Protein AF-A0A2P5FDN6-F1 (afdb_monomer)

Radius of gyration: 20.82 Å; Cα contacts (8 Å, |Δi|>4): 480; chains: 1; bounding box: 48×38×65 Å

Organism: Trema orientale (NCBI:txid63057)

Foldseek 3Di:
DDPPDPPDPPAQWQQDPVQFDDCVLQVVCQVVCCQPPNDPDVVGDSSRVVLRRCCRTHVNVCVVPADSNRVVVVVSVVLVVLLVVLVVPPQPAFWKKWKWWQVQQVPQAPDHWEWAPVDHAPRFTATQAIAGHHLVGDGAWQQDPPQFDDCVRAVVCLVVCCHRVTGGDPPHYSCSVSLRRRCRTGVNSLCSQANSNRRSVLSSSVSVLDRLQVLCVVLVRHQAFDKDFPVSSQVSRCVRNVEGWAWAWDAGHVGFTATTMIIWIGGSNSRDTDYDSDHDPRPGDRIHTRHTD

Secondary structure (DSSP, 8-state):
-----S--TTS--S--SSS---GGGGGGGHHHHHHHS----SS---SHHHHHHHHHHTGGGGTTT--HHHHHHHHHHHHHHHHHHHHHS--S-SEEEEEEE-HHHHHSSSS-----TT-SPPSSPEEEEEEEE-TTS----S--TTS---GGGGTTTHHHHHHHS---PSSP--SHHHHHHHHHHTGGGGTTT--HHHHHHHHHHHHHH--HHHHHHHTT--SSSEEEEHHHHHHHHHHHHSSPPEEEEEE-TTS-EEEEEEEEEE-TTSSSEE--SS-------SEEEE---

Structure (mmCIF, N/CA/C/O backbone):
data_AF-A0A2P5FDN6-F1
#
_entry.id   AF-A0A2P5FDN6-F1
#
loop_
_atom_site.group_PDB
_atom_site.id
_atom_site.type_symbol
_atom_site.label_atom_id
_atom_site.label_alt_id
_atom_site.label_comp_id
_atom_site.label_asym_id
_atom_site.label_entity_id
_atom_site.label_seq_id
_atom_site.pdbx_PDB_ins_code
_atom_site.Cartn_x
_atom_site.Cartn_y
_atom_site.Cartn_z
_atom_site.occupancy
_atom_site.B_iso_or_equiv
_atom_site.auth_seq_id
_atom_site.auth_comp_id
_atom_site.auth_asym_id
_atom_site.auth_atom_id
_atom_site.pdbx_PDB_model_num
ATOM 1 N N . MET A 1 1 ? 17.149 -8.168 -14.345 1.00 31.14 1 MET A N 1
ATOM 2 C CA . MET A 1 1 ? 17.878 -7.125 -15.094 1.00 31.14 1 MET A CA 1
ATOM 3 C C . MET A 1 1 ? 16.909 -5.967 -15.160 1.00 31.14 1 MET A C 1
ATOM 5 O O . MET A 1 1 ? 15.944 -6.081 -15.901 1.00 31.14 1 MET A O 1
ATOM 9 N N . GLY A 1 2 ? 17.064 -4.977 -14.280 1.00 29.64 2 GLY A N 1
ATOM 10 C CA . GLY A 1 2 ? 16.183 -3.811 -14.266 1.00 29.64 2 GLY A CA 1
ATOM 11 C C . GLY A 1 2 ? 16.345 -3.032 -15.567 1.00 29.64 2 GLY A C 1
ATOM 12 O O . GLY A 1 2 ? 17.469 -2.876 -16.056 1.00 29.64 2 GLY A O 1
ATOM 13 N N . PHE A 1 3 ? 15.239 -2.570 -16.143 1.00 35.84 3 PHE A N 1
ATOM 14 C CA . PHE A 1 3 ? 15.266 -1.585 -17.221 1.00 35.84 3 PHE A CA 1
ATOM 15 C C . PHE A 1 3 ? 15.578 -0.217 -16.603 1.00 35.84 3 PHE A C 1
ATOM 17 O O . PHE A 1 3 ? 14.722 0.649 -16.459 1.00 35.84 3 PHE A O 1
ATOM 24 N N . GLY A 1 4 ? 16.826 -0.061 -16.164 1.00 31.98 4 GLY A N 1
ATOM 25 C CA . GLY A 1 4 ? 17.344 1.187 -15.635 1.00 31.98 4 GLY A CA 1
ATOM 26 C C . GLY A 1 4 ? 17.507 2.222 -16.745 1.00 31.98 4 GLY A C 1
ATOM 27 O O . GLY A 1 4 ? 18.106 1.945 -17.780 1.00 31.98 4 GLY A O 1
ATOM 28 N N . ASN A 1 5 ? 16.998 3.426 -16.484 1.00 35.78 5 ASN A N 1
ATOM 29 C CA . ASN A 1 5 ? 17.493 4.712 -16.980 1.00 35.78 5 ASN A CA 1
ATOM 30 C C . ASN A 1 5 ? 18.106 4.704 -18.402 1.00 35.78 5 ASN A C 1
ATOM 32 O O . ASN A 1 5 ? 19.326 4.726 -18.590 1.00 35.78 5 ASN A O 1
ATOM 36 N N . PHE A 1 6 ? 17.257 4.761 -19.432 1.00 40.47 6 PHE A N 1
ATOM 37 C CA . PHE A 1 6 ? 17.689 4.980 -20.818 1.00 40.47 6 PHE A CA 1
ATOM 38 C C . PHE A 1 6 ? 18.068 6.447 -21.080 1.00 40.47 6 PHE A C 1
ATOM 40 O O . PHE A 1 6 ? 17.403 7.142 -21.846 1.00 40.47 6 PHE A O 1
ATOM 47 N N . ASN A 1 7 ? 19.163 6.891 -20.462 1.00 37.66 7 ASN A N 1
ATOM 48 C CA . ASN A 1 7 ? 19.979 8.026 -20.912 1.00 37.66 7 ASN A CA 1
ATOM 49 C C . ASN A 1 7 ? 21.429 7.590 -21.208 1.00 37.66 7 ASN A C 1
ATOM 51 O O . ASN A 1 7 ? 22.351 8.402 -21.189 1.00 37.66 7 ASN A O 1
ATOM 55 N N . ASN A 1 8 ? 21.644 6.301 -21.497 1.00 39.97 8 ASN A N 1
ATOM 56 C CA . ASN A 1 8 ? 22.934 5.786 -21.947 1.00 39.97 8 ASN A CA 1
ATOM 57 C C . ASN A 1 8 ? 22.967 5.752 -23.485 1.00 39.97 8 ASN A C 1
ATOM 59 O O . ASN A 1 8 ? 22.155 5.072 -24.110 1.00 39.97 8 ASN A O 1
ATOM 63 N N . ALA A 1 9 ? 23.889 6.496 -24.096 1.00 42.12 9 ALA A N 1
ATOM 64 C CA . ALA A 1 9 ? 23.967 6.767 -25.538 1.00 42.12 9 ALA A CA 1
ATOM 65 C C . ALA A 1 9 ? 24.422 5.570 -26.413 1.00 42.12 9 ALA A C 1
ATOM 67 O O . ALA A 1 9 ? 25.011 5.764 -27.473 1.00 42.12 9 ALA A O 1
ATOM 68 N N . SER A 1 10 ? 24.200 4.333 -25.968 1.00 58.47 10 SER A N 1
ATOM 69 C CA . SER A 1 10 ? 24.790 3.117 -26.548 1.00 58.47 10 SER A CA 1
ATOM 70 C C . SER A 1 10 ? 23.779 2.061 -27.010 1.00 58.47 10 SER A C 1
ATOM 72 O O . SER A 1 10 ? 24.198 1.047 -27.566 1.00 58.47 10 SER A O 1
ATOM 74 N N . TYR A 1 11 ? 22.472 2.298 -26.863 1.00 63.19 11 TYR A N 1
ATOM 75 C CA . TYR A 1 11 ? 21.429 1.415 -27.400 1.00 63.19 11 TYR A CA 1
ATOM 76 C C . TYR A 1 11 ? 20.722 2.044 -28.610 1.00 63.19 11 TYR A C 1
ATOM 78 O O . TYR A 1 11 ? 20.425 3.242 -28.569 1.00 63.19 11 TYR A O 1
ATOM 86 N N . PRO A 1 12 ? 20.430 1.264 -29.674 1.00 73.19 12 PRO A N 1
ATOM 87 C CA . PRO A 1 12 ? 19.596 1.728 -30.778 1.00 73.19 12 PRO A CA 1
ATOM 88 C C . PRO A 1 12 ? 18.261 2.253 -30.244 1.00 73.19 12 PRO A C 1
ATOM 90 O O . PRO A 1 12 ? 17.636 1.615 -29.394 1.00 73.19 12 PRO A O 1
ATOM 93 N N . SER A 1 13 ? 17.849 3.429 -30.714 1.00 82.50 13 SER A N 1
ATOM 94 C CA . SER A 1 13 ? 16.551 4.009 -30.375 1.00 82.50 13 SER A CA 1
ATOM 95 C C . SER A 1 13 ? 15.968 4.780 -31.555 1.00 82.50 13 SER A C 1
ATOM 97 O O . SER A 1 13 ? 16.732 5.320 -32.354 1.00 82.50 13 SER A O 1
ATOM 99 N N . ASN A 1 14 ? 14.635 4.835 -31.637 1.00 85.25 14 ASN A N 1
ATOM 100 C CA . ASN A 1 14 ? 13.867 5.488 -32.705 1.00 85.25 14 ASN A CA 1
ATOM 101 C C . ASN A 1 14 ? 14.325 5.029 -34.105 1.00 85.25 14 ASN A C 1
ATOM 103 O O . ASN A 1 14 ? 14.757 5.834 -34.927 1.00 85.25 14 ASN A O 1
ATOM 107 N N . CYS A 1 15 ? 14.337 3.713 -34.339 1.00 86.62 15 CYS A N 1
ATOM 108 C CA . CYS A 1 15 ? 14.955 3.136 -35.536 1.00 86.62 15 CYS A CA 1
ATOM 109 C C . CYS A 1 15 ? 14.059 3.165 -36.783 1.00 86.62 15 CYS A C 1
ATOM 111 O O . CYS A 1 15 ? 14.595 3.153 -37.890 1.00 86.62 15 CYS A O 1
ATOM 113 N N . ASP A 1 16 ? 12.735 3.231 -36.613 1.00 85.50 16 ASP A N 1
ATOM 114 C CA . ASP A 1 16 ? 11.778 3.482 -37.695 1.00 85.50 16 ASP A CA 1
ATOM 115 C C . ASP A 1 16 ? 10.583 4.305 -37.196 1.00 85.50 16 ASP A C 1
ATOM 117 O O . ASP A 1 16 ? 9.823 3.871 -36.334 1.00 85.50 16 ASP A O 1
ATOM 121 N N . ASP A 1 17 ? 10.397 5.492 -37.770 1.00 83.06 17 ASP A N 1
ATOM 122 C CA . ASP A 1 17 ? 9.265 6.372 -37.467 1.00 83.06 17 ASP A CA 1
ATOM 123 C C . ASP A 1 17 ? 8.012 6.039 -38.309 1.00 83.06 17 ASP A C 1
ATOM 125 O O . ASP A 1 17 ? 6.940 6.602 -38.073 1.00 83.06 17 ASP A O 1
ATOM 129 N N . ASN A 1 18 ? 8.114 5.138 -39.297 1.00 88.50 18 ASN A N 1
ATOM 130 C CA . ASN A 1 18 ? 7.001 4.773 -40.185 1.00 88.50 18 ASN A CA 1
ATOM 131 C C . ASN A 1 18 ? 6.143 3.617 -39.658 1.00 88.50 18 ASN A C 1
ATOM 133 O O . ASN A 1 18 ? 5.096 3.321 -40.238 1.00 88.50 18 ASN A O 1
ATOM 137 N N . ASN A 1 19 ? 6.550 2.996 -38.553 1.00 86.69 19 ASN A N 1
ATOM 138 C CA . ASN A 1 19 ? 5.869 1.872 -37.926 1.00 86.69 19 ASN A CA 1
ATOM 139 C C . ASN A 1 19 ? 5.454 2.216 -36.483 1.00 86.69 19 ASN A C 1
ATOM 141 O O . ASN A 1 19 ? 5.993 1.656 -35.525 1.00 86.69 19 ASN A O 1
ATOM 145 N N . PRO A 1 20 ? 4.530 3.176 -36.288 1.00 90.12 20 PRO A N 1
ATOM 146 C CA . PRO A 1 20 ? 4.114 3.584 -34.956 1.00 90.12 20 PRO A CA 1
ATOM 147 C C . PRO A 1 20 ? 3.337 2.475 -34.243 1.00 90.12 20 PRO A C 1
ATOM 149 O O . PRO A 1 20 ? 2.726 1.603 -34.864 1.00 90.12 20 PRO A O 1
ATOM 152 N N . TYR A 1 21 ? 3.312 2.552 -32.915 1.00 90.38 21 TYR A N 1
ATOM 153 C CA . TYR A 1 21 ? 2.538 1.629 -32.091 1.00 90.38 21 TYR A CA 1
ATOM 154 C C . TYR A 1 21 ? 1.063 1.565 -32.505 1.00 90.38 21 TYR A C 1
ATOM 156 O O . TYR A 1 21 ? 0.390 2.590 -32.635 1.00 90.38 21 TYR A O 1
ATOM 164 N N . ASP A 1 22 ? 0.558 0.343 -32.640 1.00 90.81 22 ASP A N 1
ATOM 165 C CA . ASP A 1 22 ? -0.815 0.023 -32.995 1.00 90.81 22 ASP A CA 1
ATOM 166 C C . ASP A 1 22 ? -1.371 -0.992 -31.992 1.00 90.81 22 ASP A C 1
ATOM 168 O O . ASP A 1 22 ? -1.052 -2.184 -32.014 1.00 90.81 22 ASP A O 1
ATOM 172 N N . GLN A 1 23 ? -2.252 -0.513 -31.111 1.00 87.38 23 GLN A N 1
ATOM 173 C CA . GLN A 1 23 ? -2.864 -1.330 -30.065 1.00 87.38 23 GLN A CA 1
ATOM 174 C C . GLN A 1 23 ? -3.601 -2.557 -30.621 1.00 87.38 23 GLN A C 1
ATOM 176 O O . GLN A 1 23 ? -3.687 -3.579 -29.936 1.00 87.38 23 GLN A O 1
ATOM 181 N N . SER A 1 24 ? -4.115 -2.491 -31.853 1.00 90.69 24 SER A N 1
ATOM 182 C CA . SER A 1 24 ? -4.816 -3.623 -32.462 1.00 90.69 24 SER A CA 1
ATOM 183 C C . SER A 1 24 ? -3.895 -4.825 -32.696 1.00 90.69 24 SER A C 1
ATOM 185 O O . SER A 1 24 ? -4.347 -5.963 -32.596 1.00 90.69 24 SER A O 1
ATOM 187 N N . GLN A 1 25 ? -2.594 -4.597 -32.899 1.00 91.88 25 GLN A N 1
ATOM 188 C CA . GLN A 1 25 ? -1.608 -5.663 -33.093 1.00 91.88 25 GLN A CA 1
ATOM 189 C C . GLN A 1 25 ? -1.248 -6.384 -31.790 1.00 91.88 25 GLN A C 1
ATOM 191 O O . GLN A 1 25 ? -0.739 -7.501 -31.819 1.00 91.88 25 GLN A O 1
ATOM 196 N N . VAL A 1 26 ? -1.547 -5.783 -30.636 1.00 89.81 26 VAL A N 1
ATOM 197 C CA . VAL A 1 26 ? -1.275 -6.362 -29.313 1.00 89.81 26 VAL A CA 1
ATOM 198 C C . VAL A 1 26 ? -2.547 -6.634 -28.517 1.00 89.81 26 VAL A C 1
ATOM 200 O O . VAL A 1 26 ? -2.474 -6.863 -27.313 1.00 89.81 26 VAL A O 1
ATOM 203 N N . SER A 1 27 ? -3.719 -6.650 -29.164 1.00 90.06 27 SER A N 1
ATOM 204 C CA . SER A 1 27 ? -5.024 -6.777 -28.496 1.00 90.06 27 SER A CA 1
ATOM 205 C C . SER A 1 27 ? -5.106 -7.983 -27.555 1.00 90.06 27 SER A C 1
ATOM 207 O O . SER A 1 27 ? -5.666 -7.887 -26.467 1.00 90.06 27 SER A O 1
ATOM 209 N N . ASN A 1 28 ? -4.496 -9.104 -27.947 1.00 91.06 28 ASN A N 1
ATOM 210 C CA . ASN A 1 28 ? -4.487 -10.352 -27.176 1.00 91.06 28 ASN A CA 1
ATOM 211 C C . ASN A 1 28 ? -3.541 -10.313 -25.968 1.00 91.06 28 ASN A C 1
ATOM 213 O O . ASN A 1 28 ? -3.630 -11.164 -25.087 1.00 91.06 28 ASN A O 1
ATOM 217 N N . LEU A 1 29 ? -2.637 -9.335 -25.935 1.00 88.81 29 LEU A N 1
ATOM 218 C CA . LEU A 1 29 ? -1.676 -9.129 -24.862 1.00 88.81 29 LEU A CA 1
ATOM 219 C C . LEU A 1 29 ? -2.083 -7.988 -23.934 1.00 88.81 29 LEU A C 1
ATOM 221 O O . LEU A 1 29 ? -1.469 -7.867 -22.885 1.00 88.81 29 LEU A O 1
ATOM 225 N N . VAL A 1 30 ? -3.103 -7.182 -24.263 1.00 85.69 30 VAL A N 1
ATOM 226 C CA . VAL A 1 30 ? -3.479 -5.984 -23.486 1.00 85.69 30 VAL A CA 1
ATOM 227 C C . VAL A 1 30 ? -3.642 -6.305 -22.006 1.00 85.69 30 VAL A C 1
ATOM 229 O O . VAL A 1 30 ? -2.959 -5.697 -21.197 1.00 85.69 30 VAL A O 1
ATOM 232 N N . SER A 1 31 ? -4.430 -7.314 -21.631 1.00 81.31 31 SER A N 1
ATOM 233 C CA . SER A 1 31 ? -4.608 -7.653 -20.211 1.00 81.31 31 SER A CA 1
ATOM 234 C C . SER A 1 31 ? -3.316 -8.123 -19.534 1.00 81.31 31 SER A C 1
ATOM 236 O O . SER A 1 31 ? -3.125 -7.897 -18.344 1.00 81.31 31 SER A O 1
ATOM 238 N N . LEU A 1 32 ? -2.406 -8.776 -20.264 1.00 81.12 32 LEU A N 1
ATOM 239 C CA . LEU A 1 32 ? -1.093 -9.143 -19.725 1.00 81.12 32 LEU A CA 1
ATOM 240 C C . LEU A 1 32 ? -0.197 -7.910 -19.590 1.00 81.12 32 LEU A C 1
ATOM 242 O O . LEU A 1 32 ? 0.471 -7.761 -18.578 1.00 81.12 32 LEU A O 1
ATOM 246 N N . LEU A 1 33 ? -0.215 -7.006 -20.566 1.00 80.25 33 LEU A N 1
ATOM 247 C CA . LEU A 1 33 ? 0.548 -5.763 -20.549 1.00 80.25 33 LEU A CA 1
ATOM 248 C C . LEU A 1 33 ? 0.034 -4.786 -19.491 1.00 80.25 33 LEU A C 1
ATOM 250 O O . LEU A 1 33 ? 0.841 -4.129 -18.854 1.00 80.25 33 LEU A O 1
ATOM 254 N N . GLU A 1 34 ? -1.269 -4.719 -19.230 1.00 76.81 34 GLU A N 1
ATOM 255 C CA . GLU A 1 34 ? -1.829 -3.932 -18.123 1.00 76.81 34 GLU A CA 1
ATOM 256 C C . GLU A 1 34 ? -1.363 -4.475 -16.774 1.00 76.81 34 GLU A C 1
ATOM 258 O O . GLU A 1 34 ? -1.006 -3.706 -15.889 1.00 76.81 34 GLU A O 1
ATOM 263 N N . ASN A 1 35 ? -1.304 -5.799 -16.625 1.00 70.69 35 ASN A N 1
ATOM 264 C CA . ASN A 1 35 ? -0.850 -6.425 -15.386 1.00 70.69 35 ASN A CA 1
ATOM 265 C C . ASN A 1 35 ? 0.667 -6.328 -15.188 1.00 70.69 35 ASN A C 1
ATOM 267 O O . ASN A 1 35 ? 1.140 -6.145 -14.065 1.00 70.69 35 ASN A O 1
ATOM 271 N N . GLU A 1 36 ? 1.435 -6.489 -16.264 1.00 72.88 36 GLU A N 1
ATOM 272 C CA . GLU A 1 36 ? 2.890 -6.616 -16.205 1.00 72.88 36 GLU A CA 1
ATOM 273 C C . GLU A 1 36 ? 3.620 -5.292 -16.442 1.00 72.88 36 GLU A C 1
ATOM 275 O O . GLU A 1 36 ? 4.734 -5.117 -15.946 1.00 72.88 36 GLU A O 1
ATOM 280 N N . TRP A 1 37 ? 3.026 -4.390 -17.220 1.00 69.12 37 TRP A N 1
ATOM 281 C CA . TRP A 1 37 ? 3.539 -3.076 -17.618 1.00 69.12 37 TRP A CA 1
ATOM 282 C C . TRP A 1 37 ? 2.459 -1.982 -17.427 1.00 69.12 37 TRP A C 1
ATOM 284 O O . TRP A 1 37 ? 2.140 -1.255 -18.380 1.00 69.12 37 TRP A O 1
ATOM 294 N N . PRO A 1 38 ? 1.867 -1.846 -16.222 1.00 65.00 38 PRO A N 1
ATOM 295 C CA . PRO A 1 38 ? 0.894 -0.792 -15.958 1.00 65.00 38 PRO A CA 1
ATOM 296 C C . PRO A 1 38 ? 1.548 0.589 -16.084 1.00 65.00 38 PRO A C 1
ATOM 298 O O . PRO A 1 38 ? 2.660 0.824 -15.608 1.00 65.00 38 PRO A O 1
ATOM 301 N N . THR A 1 39 ? 0.845 1.546 -16.691 1.00 59.69 39 THR A N 1
ATOM 302 C CA . THR A 1 39 ? 1.244 2.958 -16.620 1.00 59.69 39 THR A CA 1
ATOM 303 C C . THR A 1 39 ? 0.958 3.526 -15.241 1.00 59.69 39 THR A C 1
ATOM 305 O O . THR A 1 39 ? -0.208 3.725 -14.903 1.00 59.69 39 THR A O 1
ATOM 308 N N . LEU A 1 40 ? 1.996 3.943 -14.515 1.00 55.38 40 LEU A N 1
ATOM 309 C CA . LEU A 1 40 ? 1.850 4.795 -13.325 1.00 55.38 40 LEU A CA 1
ATOM 310 C C . LEU A 1 40 ? 1.690 6.286 -13.645 1.00 55.38 40 LEU A C 1
ATOM 312 O O . LEU A 1 40 ? 2.198 7.152 -12.938 1.00 55.38 40 LEU A O 1
ATOM 316 N N . ALA A 1 41 ? 0.971 6.620 -14.714 1.00 54.81 41 ALA A N 1
ATOM 317 C CA . ALA A 1 41 ? 0.576 8.008 -14.912 1.00 54.81 41 ALA A CA 1
ATOM 318 C C . ALA A 1 41 ? -0.438 8.411 -13.828 1.00 54.81 41 ALA A C 1
ATOM 320 O O . ALA A 1 41 ? -1.365 7.655 -13.553 1.00 54.81 41 ALA A O 1
ATOM 321 N N . CYS A 1 42 ? -0.291 9.605 -13.248 1.00 50.06 42 CYS A N 1
ATOM 322 C CA . CYS A 1 42 ? -1.260 10.170 -12.308 1.00 50.06 42 CYS A CA 1
ATOM 323 C C . CYS A 1 42 ? -1.898 11.449 -12.895 1.00 50.06 42 CYS A C 1
ATOM 325 O O . CYS A 1 42 ? -1.162 12.407 -13.154 1.00 50.06 42 CYS A O 1
ATOM 327 N N . PRO A 1 43 ? -3.231 11.499 -13.128 1.00 49.72 43 PRO A N 1
ATOM 328 C CA . PRO A 1 43 ? -4.189 10.393 -13.015 1.00 49.72 43 PRO A CA 1
ATOM 329 C C . PRO A 1 43 ? -3.980 9.327 -14.105 1.00 49.72 43 PRO A C 1
ATOM 331 O O . PRO A 1 43 ? -3.404 9.600 -15.165 1.00 49.72 43 PRO A O 1
ATOM 334 N N . ARG A 1 44 ? -4.465 8.109 -13.825 1.00 55.34 44 ARG A N 1
ATOM 335 C CA . ARG A 1 44 ? -4.243 6.909 -14.644 1.00 55.34 44 ARG A CA 1
ATOM 336 C C . ARG A 1 44 ? -4.638 7.122 -16.107 1.00 55.34 44 ARG A C 1
ATOM 338 O O . ARG A 1 44 ? -5.662 7.728 -16.420 1.00 55.34 44 ARG A O 1
ATOM 345 N N . ASN A 1 45 ? -3.833 6.559 -17.005 1.00 60.28 45 ASN A N 1
ATOM 346 C CA . ASN A 1 45 ? -4.224 6.293 -18.386 1.00 60.28 45 ASN A CA 1
ATOM 347 C C . ASN A 1 45 ? -4.124 4.784 -18.672 1.00 60.28 45 ASN A C 1
ATOM 349 O O . ASN A 1 45 ? -3.646 4.017 -17.846 1.00 60.28 45 ASN A O 1
ATOM 353 N N . ASN A 1 46 ? -4.647 4.347 -19.808 1.00 63.31 46 ASN A N 1
ATOM 354 C CA . ASN A 1 46 ? -4.828 2.938 -20.168 1.00 63.31 46 ASN A CA 1
ATOM 355 C C . ASN A 1 46 ? -3.546 2.241 -20.676 1.00 63.31 46 ASN A C 1
ATOM 357 O O . ASN A 1 46 ? -3.630 1.453 -21.614 1.00 63.31 46 ASN A O 1
ATOM 361 N N . GLY A 1 47 ? -2.351 2.565 -20.169 1.00 63.12 47 GLY A N 1
ATOM 362 C CA . GLY A 1 47 ? -1.110 1.891 -20.586 1.00 63.12 47 GLY A CA 1
ATOM 363 C C . GLY A 1 47 ? -0.548 2.352 -21.936 1.00 63.12 47 GLY A C 1
ATOM 364 O O . GLY A 1 47 ? 0.666 2.429 -22.129 1.00 63.12 47 GLY A O 1
ATOM 365 N N . THR A 1 48 ? -1.433 2.726 -22.863 1.00 73.56 48 THR A N 1
ATOM 366 C CA . THR A 1 48 ? -1.127 2.938 -24.286 1.00 73.56 48 THR A CA 1
ATOM 367 C C . THR A 1 48 ? -0.016 3.940 -24.539 1.00 73.56 48 THR A C 1
ATOM 369 O O . THR A 1 48 ? 0.773 3.737 -25.452 1.00 73.56 48 THR A O 1
ATOM 372 N N . LYS A 1 49 ? 0.103 5.001 -23.734 1.00 74.31 49 LYS A N 1
ATOM 373 C CA . LYS A 1 49 ? 1.185 5.982 -23.903 1.00 74.31 49 LYS A CA 1
ATOM 374 C C . LYS A 1 49 ? 2.560 5.400 -23.585 1.00 74.31 49 LYS A C 1
ATOM 376 O O . LYS A 1 49 ? 3.513 5.732 -24.281 1.00 74.31 49 LYS A O 1
ATOM 381 N N . LEU A 1 50 ? 2.664 4.554 -22.560 1.00 80.19 50 LEU A N 1
ATOM 382 C CA . LEU A 1 50 ? 3.920 3.891 -22.210 1.00 80.19 50 LEU A CA 1
ATOM 383 C C . LEU A 1 50 ? 4.273 2.843 -23.252 1.00 80.19 50 LEU A C 1
ATOM 385 O O . LEU A 1 50 ? 5.398 2.839 -23.729 1.00 80.19 50 LEU A O 1
ATOM 389 N N . TRP A 1 51 ? 3.319 1.998 -23.644 1.00 87.06 51 TRP A N 1
ATOM 390 C CA . TRP A 1 51 ? 3.581 0.973 -24.654 1.00 87.06 51 TRP A CA 1
ATOM 391 C C . TRP A 1 51 ? 3.908 1.602 -26.008 1.00 87.06 51 TRP A C 1
ATOM 393 O O . TRP A 1 51 ? 4.834 1.156 -26.676 1.00 87.06 51 TRP A O 1
ATOM 403 N N . ALA A 1 52 ? 3.231 2.695 -26.375 1.00 85.50 52 ALA A N 1
ATOM 404 C CA . ALA A 1 52 ? 3.563 3.452 -27.572 1.00 85.50 52 ALA A CA 1
ATOM 405 C C . ALA A 1 52 ? 4.952 4.082 -27.492 1.00 85.50 52 ALA A C 1
ATOM 407 O O . ALA A 1 52 ? 5.704 4.019 -28.459 1.00 85.50 52 ALA A O 1
ATOM 408 N N . HIS A 1 53 ? 5.310 4.668 -26.346 1.00 82.56 53 HIS A N 1
ATOM 409 C CA . HIS A 1 53 ? 6.652 5.198 -26.132 1.00 82.56 53 HIS A CA 1
ATOM 410 C C . HIS A 1 53 ? 7.710 4.099 -26.246 1.00 82.56 53 HIS A C 1
ATOM 412 O O . HIS A 1 53 ? 8.684 4.282 -26.970 1.00 82.56 53 HIS A O 1
ATOM 418 N N . GLU A 1 54 ? 7.501 2.964 -25.580 1.00 85.94 54 GLU A N 1
ATOM 419 C CA . GLU A 1 54 ? 8.433 1.840 -25.592 1.00 85.94 54 GLU A CA 1
ATOM 420 C C . GLU A 1 54 ? 8.601 1.273 -26.998 1.00 85.94 54 GLU A C 1
ATOM 422 O O . GLU A 1 54 ? 9.721 1.101 -27.473 1.00 85.94 54 GLU A O 1
ATOM 427 N N . TRP A 1 55 ? 7.497 1.022 -27.700 1.00 89.19 55 TRP A N 1
ATOM 428 C CA . TRP A 1 55 ? 7.556 0.508 -29.059 1.00 89.19 55 TRP A CA 1
ATOM 429 C C . TRP A 1 55 ? 8.260 1.495 -29.993 1.00 89.19 55 TRP A C 1
ATOM 431 O O . TRP A 1 55 ? 9.235 1.127 -30.642 1.00 89.19 55 TRP A O 1
ATOM 441 N N . ASN A 1 56 ? 7.831 2.759 -30.019 1.00 87.56 56 ASN A N 1
ATOM 442 C CA . ASN A 1 56 ? 8.401 3.749 -30.932 1.00 87.56 56 ASN A CA 1
ATOM 443 C C . ASN A 1 56 ? 9.894 3.978 -30.648 1.00 87.56 56 ASN A C 1
ATOM 445 O O . ASN A 1 56 ? 10.693 4.096 -31.577 1.00 87.56 56 ASN A O 1
ATOM 449 N N . LYS A 1 57 ? 10.283 4.001 -29.366 1.00 82.88 57 LYS A N 1
ATOM 450 C CA . LYS A 1 57 ? 11.664 4.257 -28.954 1.00 82.88 57 LYS A CA 1
ATOM 451 C C . LYS A 1 57 ? 12.561 3.033 -29.092 1.00 82.88 57 LYS A C 1
ATOM 453 O O . LYS A 1 57 ? 13.705 3.196 -29.496 1.00 82.88 57 LYS A O 1
ATOM 458 N N . HIS A 1 58 ? 12.087 1.842 -28.744 1.00 86.56 58 HIS A N 1
ATOM 459 C CA . HIS A 1 58 ? 12.915 0.639 -28.617 1.00 86.56 58 HIS A CA 1
ATOM 460 C C . HIS A 1 58 ? 12.434 -0.516 -29.501 1.00 86.56 58 HIS A C 1
ATOM 462 O O . HIS A 1 58 ? 13.254 -1.183 -30.131 1.00 86.56 58 HIS A O 1
ATOM 468 N N . GLY A 1 59 ? 11.123 -0.739 -29.588 1.00 86.06 59 GLY A N 1
ATOM 469 C CA . GLY A 1 59 ? 10.527 -1.811 -30.393 1.00 86.06 59 GLY A CA 1
ATOM 470 C C . GLY A 1 59 ? 10.827 -1.716 -31.890 1.00 86.06 59 GLY A C 1
ATOM 471 O O . GLY A 1 59 ? 11.207 -2.722 -32.496 1.00 86.06 59 GLY A O 1
ATOM 472 N N . THR A 1 60 ? 10.787 -0.509 -32.460 1.00 90.81 60 THR A N 1
ATOM 473 C CA . THR A 1 60 ? 11.107 -0.234 -33.878 1.00 90.81 60 THR A CA 1
ATOM 474 C C . THR A 1 60 ? 12.517 -0.692 -34.262 1.00 90.81 60 THR A C 1
ATOM 476 O O . THR A 1 60 ? 12.768 -1.093 -35.391 1.00 90.81 60 THR A O 1
ATOM 479 N N . CYS A 1 61 ? 13.447 -0.757 -33.307 1.00 89.62 61 CYS A N 1
ATOM 480 C CA . CYS A 1 61 ? 14.802 -1.265 -33.535 1.00 89.62 61 CYS A CA 1
ATOM 481 C C . CYS A 1 61 ? 14.890 -2.791 -33.691 1.00 89.62 61 CYS A C 1
ATOM 483 O O . CYS A 1 61 ? 15.953 -3.315 -34.024 1.00 89.62 61 CYS 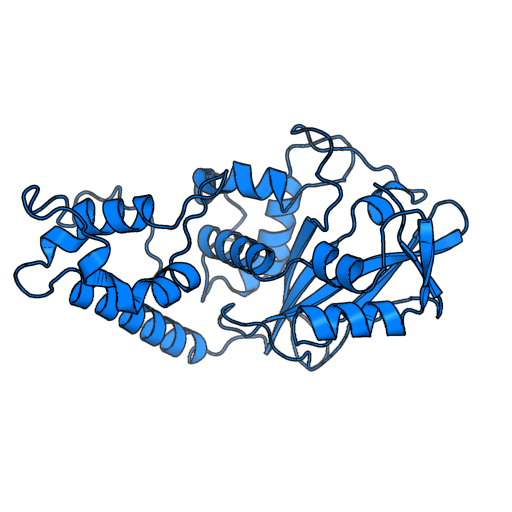A O 1
ATOM 485 N N . SER A 1 62 ? 13.793 -3.510 -33.450 1.00 87.19 62 SER A N 1
ATOM 486 C CA . SER A 1 62 ? 13.699 -4.968 -33.566 1.00 87.19 62 SER A CA 1
ATOM 487 C C . SER A 1 62 ? 12.784 -5.438 -34.698 1.00 87.19 62 SER A C 1
ATOM 489 O O . SER A 1 62 ? 12.643 -6.643 -34.893 1.00 87.19 62 SER A O 1
ATOM 491 N N . GLU A 1 63 ? 12.222 -4.517 -35.488 1.00 81.31 63 GLU A N 1
ATOM 492 C CA . GLU A 1 63 ? 11.168 -4.815 -36.469 1.00 81.31 63 GLU A CA 1
ATOM 493 C C . GLU A 1 63 ? 11.584 -5.791 -37.577 1.00 81.31 63 GLU A C 1
ATOM 495 O O . GLU A 1 63 ? 10.761 -6.518 -38.127 1.00 81.31 63 GLU A O 1
ATOM 500 N N . SER A 1 64 ? 12.886 -5.865 -37.867 1.00 83.94 64 SER A N 1
ATOM 501 C CA . SER A 1 64 ? 13.439 -6.844 -38.810 1.00 83.94 64 SER A CA 1
ATOM 502 C C . SER A 1 64 ? 13.281 -8.300 -38.345 1.00 83.94 64 SER A C 1
ATOM 504 O O . SER A 1 64 ? 13.429 -9.217 -39.152 1.00 83.94 64 SER A O 1
ATOM 506 N N . ALA A 1 65 ? 12.990 -8.517 -37.058 1.00 87.88 65 ALA A N 1
ATOM 507 C CA . ALA A 1 65 ? 12.862 -9.831 -36.437 1.00 87.88 65 ALA A CA 1
ATOM 508 C C . ALA A 1 65 ? 11.549 -10.027 -35.661 1.00 87.88 65 ALA A C 1
ATOM 510 O O . ALA A 1 65 ? 11.077 -11.159 -35.569 1.00 87.88 65 ALA A O 1
ATOM 511 N N . LEU A 1 66 ? 10.979 -8.966 -35.084 1.00 90.81 66 LEU A N 1
ATOM 512 C CA . LEU A 1 66 ? 9.793 -9.017 -34.232 1.00 90.81 66 LEU A CA 1
ATOM 513 C C . LEU A 1 66 ? 8.810 -7.912 -34.628 1.00 90.81 66 LEU A C 1
ATOM 515 O O . LEU A 1 66 ? 9.160 -6.736 -34.611 1.00 90.81 66 LEU A O 1
ATOM 519 N N . ASP A 1 67 ? 7.568 -8.286 -34.927 1.00 92.56 67 ASP A N 1
ATOM 520 C CA . ASP A 1 67 ? 6.459 -7.330 -34.984 1.00 92.56 67 ASP A CA 1
ATOM 521 C C . ASP A 1 67 ? 6.081 -6.848 -33.568 1.00 92.56 67 ASP A C 1
ATOM 523 O O . ASP A 1 67 ? 6.660 -7.289 -32.570 1.00 92.56 67 ASP A O 1
ATOM 527 N N . GLN A 1 68 ? 5.110 -5.933 -33.453 1.00 93.44 68 GLN A N 1
ATOM 528 C CA . GLN A 1 68 ? 4.712 -5.381 -32.149 1.00 93.44 68 GLN A CA 1
ATOM 529 C C . GLN A 1 68 ? 4.321 -6.489 -31.170 1.00 93.44 68 GLN A C 1
ATOM 531 O O . GLN A 1 68 ? 4.809 -6.528 -30.039 1.00 93.44 68 GLN A O 1
ATOM 536 N N . HIS A 1 69 ? 3.502 -7.441 -31.625 1.00 94.00 69 HIS A N 1
ATOM 537 C CA . HIS A 1 69 ? 3.111 -8.595 -30.824 1.00 94.00 69 HIS A CA 1
ATOM 538 C C . HIS A 1 69 ? 4.329 -9.396 -30.351 1.00 94.00 69 HIS A C 1
ATOM 540 O O . HIS A 1 69 ? 4.461 -9.676 -29.161 1.00 94.00 69 HIS A O 1
ATOM 546 N N . GLY A 1 70 ? 5.228 -9.760 -31.265 1.00 93.38 70 GLY A N 1
ATOM 547 C CA . GLY A 1 70 ? 6.436 -10.524 -30.982 1.00 93.38 70 GLY A CA 1
ATOM 548 C C . GLY A 1 70 ? 7.372 -9.808 -30.014 1.00 93.38 70 GLY A C 1
ATOM 549 O O . GLY A 1 70 ? 7.899 -10.444 -29.104 1.00 93.38 70 GLY A O 1
ATOM 550 N N . TYR A 1 71 ? 7.533 -8.492 -30.149 1.00 92.88 71 TYR A N 1
ATOM 551 C CA . TYR A 1 71 ? 8.340 -7.680 -29.243 1.00 92.88 71 TYR A CA 1
ATOM 552 C C . TYR A 1 71 ? 7.768 -7.684 -27.826 1.00 92.88 71 TYR A C 1
ATOM 554 O O . TYR A 1 71 ? 8.480 -8.009 -26.872 1.00 92.88 71 TYR A O 1
ATOM 562 N N . PHE A 1 72 ? 6.479 -7.377 -27.665 1.00 92.31 72 PHE A N 1
ATOM 563 C CA . PHE A 1 72 ? 5.855 -7.354 -26.344 1.00 92.31 72 PHE A CA 1
ATOM 564 C C . PHE A 1 72 ? 5.788 -8.753 -25.723 1.00 92.31 72 PHE A C 1
ATOM 566 O O . PHE A 1 72 ? 6.132 -8.908 -24.553 1.00 92.31 72 PHE A O 1
ATOM 573 N N . GLN A 1 73 ? 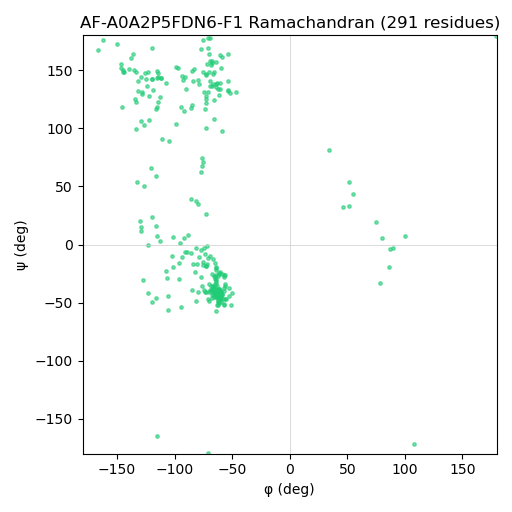5.457 -9.791 -26.496 1.00 92.56 73 GLN A N 1
ATOM 574 C CA . GLN A 1 73 ? 5.481 -11.176 -26.019 1.00 92.56 73 GLN A CA 1
ATOM 575 C C . GLN A 1 73 ? 6.887 -11.604 -25.581 1.00 92.56 73 GLN A C 1
ATOM 577 O O . GLN A 1 73 ? 7.040 -12.192 -24.513 1.00 92.56 73 GLN A O 1
ATOM 582 N N . ALA A 1 74 ? 7.927 -11.275 -26.354 1.00 88.75 74 ALA A N 1
ATOM 583 C CA . ALA A 1 74 ? 9.304 -11.592 -25.991 1.00 88.75 74 ALA A CA 1
ATOM 584 C C . ALA A 1 74 ? 9.732 -10.875 -24.703 1.00 88.75 74 ALA A C 1
ATOM 586 O O . ALA A 1 74 ? 10.387 -11.485 -23.859 1.00 88.75 74 ALA A O 1
ATOM 587 N N . ASN A 1 75 ? 9.330 -9.615 -24.511 1.00 85.19 75 ASN A N 1
ATOM 588 C CA . ASN A 1 75 ? 9.577 -8.881 -23.269 1.00 85.19 75 ASN A CA 1
ATOM 589 C C . ASN A 1 75 ? 8.847 -9.509 -22.073 1.00 85.19 75 ASN A C 1
ATOM 591 O O . ASN A 1 75 ? 9.453 -9.686 -21.015 1.00 85.19 75 ASN A O 1
ATOM 595 N N . LEU A 1 76 ? 7.584 -9.912 -22.241 1.00 84.94 76 LEU A N 1
ATOM 596 C CA . LEU A 1 76 ? 6.823 -10.638 -21.219 1.00 84.94 76 LEU A CA 1
ATOM 597 C C . LEU A 1 76 ? 7.495 -11.977 -20.864 1.00 84.94 76 LEU A C 1
ATOM 599 O O . LEU A 1 76 ? 7.673 -12.298 -19.687 1.00 84.94 76 LEU A O 1
ATOM 603 N N . ASP A 1 77 ? 7.951 -12.731 -21.865 1.00 84.88 77 ASP A N 1
ATOM 604 C CA . ASP A 1 77 ? 8.648 -14.005 -21.672 1.00 84.88 77 ASP A CA 1
ATOM 605 C C . ASP A 1 77 ? 10.018 -13.822 -21.007 1.00 8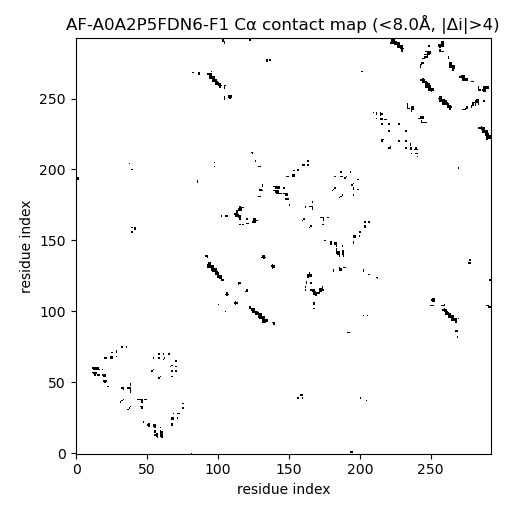4.88 77 ASP A C 1
ATOM 607 O O . ASP A 1 77 ? 10.415 -14.622 -20.152 1.00 84.88 77 ASP A O 1
ATOM 611 N N . LEU A 1 78 ? 10.753 -12.769 -21.374 1.00 80.38 78 LEU A N 1
ATOM 612 C CA . LEU A 1 78 ? 12.023 -12.403 -20.750 1.00 80.38 78 LEU A CA 1
ATOM 613 C C . LEU A 1 78 ? 11.819 -11.999 -19.294 1.00 80.38 78 LEU A C 1
ATOM 615 O O . LEU A 1 78 ? 12.574 -12.461 -18.440 1.00 80.38 78 LEU A O 1
ATOM 619 N N . LYS A 1 79 ? 10.776 -11.220 -18.992 1.00 73.44 79 LYS A N 1
ATOM 620 C CA . LYS A 1 79 ? 10.398 -10.868 -17.620 1.00 73.44 79 LYS A CA 1
ATOM 621 C C . LYS A 1 79 ? 10.067 -12.120 -16.813 1.00 73.44 79 LYS A C 1
ATOM 623 O O . LYS A 1 79 ? 10.623 -12.321 -15.738 1.00 73.44 79 LYS A O 1
ATOM 628 N N . LYS A 1 80 ? 9.275 -13.039 -17.371 1.00 75.25 80 LYS A N 1
ATOM 629 C CA . LYS A 1 80 ? 8.958 -14.325 -16.733 1.00 75.25 80 LYS A CA 1
ATOM 630 C C . LYS A 1 80 ? 10.209 -15.169 -16.462 1.00 75.25 80 LYS A C 1
ATOM 632 O O . LYS A 1 80 ? 10.335 -15.762 -15.392 1.00 75.25 80 LYS A O 1
ATOM 637 N N . LYS A 1 81 ? 11.161 -15.208 -17.400 1.00 74.81 81 LYS A N 1
ATOM 638 C CA . LYS A 1 81 ? 12.458 -15.884 -17.213 1.00 74.81 81 LYS A CA 1
ATOM 639 C C . LYS A 1 81 ? 13.336 -15.181 -16.175 1.00 74.81 81 LYS A C 1
ATOM 641 O O . LYS A 1 81 ? 13.992 -15.863 -15.394 1.00 74.81 81 LYS A O 1
ATOM 646 N N . ALA A 1 82 ? 13.351 -13.850 -16.144 1.00 67.50 82 ALA A N 1
ATOM 647 C CA . ALA A 1 82 ? 14.078 -13.074 -15.144 1.00 67.50 82 ALA A CA 1
ATOM 648 C C . ALA A 1 82 ? 13.510 -13.311 -13.738 1.00 67.50 82 ALA A C 1
ATOM 650 O O . ALA A 1 82 ? 14.288 -13.573 -12.823 1.00 67.50 82 ALA A O 1
ATOM 651 N N . ASN A 1 83 ? 12.182 -13.335 -13.599 1.00 65.00 83 ASN A N 1
ATOM 652 C CA . ASN A 1 83 ? 11.497 -13.700 -12.361 1.00 65.00 83 ASN A CA 1
ATOM 653 C C . ASN A 1 83 ? 11.860 -15.124 -11.937 1.00 65.00 83 ASN A C 1
ATOM 655 O O . ASN A 1 83 ? 12.189 -15.344 -10.780 1.00 65.00 83 ASN A O 1
ATOM 659 N N . LEU A 1 84 ? 11.893 -16.086 -12.870 1.00 63.66 84 LEU A N 1
ATOM 660 C CA . LEU A 1 84 ? 12.329 -17.453 -12.568 1.00 63.66 84 LEU A CA 1
ATOM 661 C C . LEU A 1 84 ? 13.777 -17.485 -12.059 1.00 63.66 84 LEU A C 1
ATOM 663 O O . LEU A 1 84 ? 14.066 -18.147 -11.072 1.00 63.66 84 LEU A O 1
ATOM 667 N N . LEU A 1 85 ? 14.695 -16.754 -12.694 1.00 62.12 85 LEU A N 1
ATOM 668 C CA . LEU A 1 85 ? 16.091 -16.684 -12.254 1.00 62.12 85 LEU A CA 1
ATOM 669 C C . LEU A 1 85 ? 16.250 -15.977 -10.900 1.00 62.12 85 LEU A C 1
ATOM 671 O O . LEU A 1 85 ? 17.107 -16.372 -10.113 1.00 62.12 85 LEU A O 1
ATOM 675 N N . GLN A 1 86 ? 15.440 -14.955 -10.615 1.00 61.34 86 GLN A N 1
ATOM 676 C CA . GLN A 1 86 ? 15.398 -14.282 -9.314 1.00 61.34 86 GLN A CA 1
ATOM 677 C C . GLN A 1 86 ? 14.789 -15.172 -8.226 1.00 61.34 86 GLN A C 1
ATOM 679 O O . GLN A 1 86 ? 15.349 -15.239 -7.140 1.00 61.34 86 GLN A O 1
ATOM 684 N N . ALA A 1 87 ? 13.727 -15.917 -8.530 1.00 57.81 87 ALA A N 1
ATOM 685 C CA . ALA A 1 87 ? 13.142 -16.922 -7.642 1.00 57.81 87 ALA A CA 1
ATOM 686 C C . ALA A 1 87 ? 14.091 -18.108 -7.384 1.00 57.81 87 ALA A C 1
ATOM 688 O O . ALA A 1 87 ? 14.022 -18.752 -6.342 1.00 57.81 87 ALA A O 1
ATOM 689 N N . LEU A 1 88 ? 14.993 -18.403 -8.328 1.00 57.94 88 LEU A N 1
ATOM 690 C CA . LEU A 1 88 ? 16.045 -19.409 -8.166 1.00 57.94 88 LEU A CA 1
ATOM 691 C C . LEU A 1 88 ? 17.255 -18.896 -7.370 1.00 57.94 88 LEU A C 1
ATOM 693 O O . LEU A 1 88 ? 18.052 -19.712 -6.898 1.00 57.94 88 LEU A O 1
ATOM 697 N N . LYS A 1 89 ? 17.420 -17.576 -7.192 1.00 59.25 89 LYS A N 1
ATOM 698 C CA . LYS A 1 89 ? 18.336 -17.065 -6.166 1.00 59.25 89 LYS A CA 1
ATOM 699 C C . LYS A 1 89 ? 17.713 -17.380 -4.812 1.00 59.25 89 LYS A C 1
ATOM 701 O O . LYS A 1 89 ? 16.517 -17.198 -4.627 1.00 59.25 89 LYS A O 1
ATOM 706 N N . LYS A 1 90 ? 18.523 -17.863 -3.870 1.00 56.78 90 LYS A N 1
ATOM 707 C CA . LYS A 1 90 ? 18.085 -18.141 -2.500 1.00 56.78 90 LYS A CA 1
ATOM 708 C C . LYS A 1 90 ? 17.561 -16.837 -1.886 1.00 56.78 90 LYS A C 1
ATOM 710 O O . LYS A 1 90 ? 18.355 -15.996 -1.484 1.00 56.78 90 LYS A O 1
ATOM 715 N N . GLN A 1 91 ? 16.245 -16.650 -1.910 1.00 63.06 91 GLN A N 1
ATOM 716 C CA . GLN A 1 91 ? 15.582 -15.535 -1.252 1.00 63.06 91 GLN A CA 1
ATOM 717 C C . GLN A 1 91 ? 15.627 -15.799 0.250 1.00 63.06 91 GLN A C 1
ATOM 719 O O . GLN A 1 91 ? 15.255 -16.878 0.712 1.00 63.06 91 GLN A O 1
ATOM 724 N N . ASP A 1 92 ? 16.110 -14.823 1.009 1.00 74.31 92 ASP A N 1
ATOM 725 C CA . ASP A 1 92 ? 16.192 -14.898 2.466 1.00 74.31 92 ASP A CA 1
ATOM 726 C C . ASP A 1 92 ? 14.864 -14.454 3.115 1.00 74.31 92 ASP A C 1
ATOM 728 O O . ASP A 1 92 ? 14.880 -13.744 4.111 1.00 74.31 92 ASP A O 1
ATOM 732 N N . PHE A 1 93 ? 13.712 -14.821 2.536 1.00 83.38 93 PHE A N 1
ATOM 733 C CA . PHE A 1 93 ? 12.364 -14.687 3.117 1.00 83.38 93 PHE A CA 1
ATOM 734 C C . PHE A 1 93 ? 11.339 -15.514 2.318 1.00 83.38 93 PHE A C 1
ATOM 736 O O . PHE A 1 93 ? 11.635 -15.986 1.221 1.00 83.38 93 PHE A O 1
ATOM 743 N N . ASP A 1 94 ? 10.138 -15.702 2.873 1.00 88.44 94 ASP A N 1
ATOM 744 C CA . ASP A 1 94 ? 9.142 -16.652 2.357 1.00 88.44 94 ASP A CA 1
ATOM 745 C C . ASP A 1 94 ? 7.944 -15.994 1.646 1.00 88.44 94 ASP A C 1
ATOM 747 O O . ASP A 1 94 ? 7.321 -16.615 0.787 1.00 88.44 94 ASP A O 1
ATOM 751 N N . PHE A 1 95 ? 7.580 -14.766 2.026 1.00 91.69 95 PHE A N 1
ATOM 752 C CA . PHE A 1 95 ? 6.472 -13.992 1.449 1.00 91.69 95 PHE A CA 1
ATOM 753 C C . PHE A 1 95 ? 6.618 -12.504 1.797 1.00 91.69 95 PHE A C 1
ATOM 755 O O . PHE A 1 95 ? 7.503 -12.133 2.568 1.00 91.69 95 PHE A O 1
ATOM 762 N N . PHE A 1 96 ? 5.729 -11.653 1.281 1.00 94.88 96 PHE A N 1
ATOM 763 C CA . PHE A 1 96 ? 5.596 -10.272 1.750 1.00 94.88 96 PHE A CA 1
ATOM 764 C C . PHE A 1 96 ? 4.274 -10.038 2.463 1.00 94.88 96 PHE A C 1
ATOM 766 O O . PHE A 1 96 ? 3.236 -10.508 2.003 1.00 94.88 96 PHE A O 1
ATOM 773 N N . TYR A 1 97 ? 4.289 -9.221 3.512 1.00 98.12 97 TYR A N 1
ATOM 774 C CA . TYR A 1 97 ? 3.095 -8.493 3.920 1.00 98.12 97 TYR A CA 1
ATOM 775 C C . TYR A 1 97 ? 2.983 -7.200 3.121 1.00 98.12 97 TYR A C 1
ATOM 777 O O . TYR A 1 97 ? 3.853 -6.339 3.209 1.00 98.12 97 TYR A O 1
ATOM 785 N N . PHE A 1 98 ? 1.891 -7.042 2.383 1.00 98.56 98 PHE A N 1
ATOM 786 C CA . PHE A 1 98 ? 1.436 -5.752 1.895 1.00 98.56 98 PHE A CA 1
ATOM 787 C C . PHE A 1 98 ? 0.468 -5.157 2.916 1.00 98.56 98 PHE A C 1
ATOM 789 O O . PHE A 1 98 ? -0.599 -5.722 3.178 1.00 98.56 98 PHE A O 1
ATOM 796 N N . VAL A 1 99 ? 0.871 -4.043 3.522 1.00 98.81 99 VAL A N 1
ATOM 797 C CA . VAL A 1 99 ? 0.181 -3.434 4.657 1.00 98.81 99 VAL A CA 1
ATOM 798 C C . VAL A 1 99 ? -0.407 -2.100 4.243 1.00 98.81 99 VAL A C 1
ATOM 800 O O . VAL A 1 99 ? 0.296 -1.223 3.739 1.00 98.81 99 VAL A O 1
ATOM 803 N N . GLN A 1 100 ? -1.702 -1.945 4.491 1.00 98.88 100 GLN A N 1
ATOM 804 C CA . GLN A 1 100 ? -2.431 -0.701 4.290 1.00 98.88 100 GLN A CA 1
ATOM 805 C C . GLN A 1 100 ? -3.014 -0.223 5.620 1.00 98.88 100 GLN A C 1
ATOM 807 O O . GLN A 1 100 ? -3.469 -1.036 6.425 1.00 98.88 100 GLN A O 1
ATOM 812 N N . GLN A 1 101 ? -3.008 1.088 5.849 1.00 98.69 101 GLN A N 1
ATOM 813 C CA . GLN A 1 101 ? -3.472 1.736 7.074 1.00 98.69 101 GLN A CA 1
ATOM 814 C C . GLN A 1 101 ? -4.698 2.616 6.813 1.00 98.69 101 GLN A C 1
ATOM 816 O O . GLN A 1 101 ? -4.789 3.285 5.782 1.00 98.69 101 GLN A O 1
ATOM 821 N N . TRP A 1 102 ? -5.626 2.648 7.769 1.00 98.81 102 TRP A N 1
ATOM 822 C CA . TRP A 1 102 ? -6.752 3.574 7.750 1.00 98.81 102 TRP A CA 1
ATOM 823 C C . TRP A 1 102 ? -6.348 4.920 8.378 1.00 98.81 102 TRP A C 1
ATOM 825 O O . TRP A 1 102 ? -6.024 4.963 9.570 1.00 98.81 102 TRP A O 1
ATOM 835 N N . PRO A 1 103 ? -6.378 6.038 7.627 1.00 98.62 103 PRO A N 1
ATOM 836 C CA . PRO A 1 103 ? -5.918 7.329 8.135 1.00 98.62 103 PRO A CA 1
ATOM 837 C C . PRO A 1 103 ? -6.776 7.872 9.290 1.00 98.62 103 PRO A C 1
ATOM 839 O O . PRO A 1 103 ? -6.234 8.538 10.173 1.00 98.62 103 PRO A O 1
ATOM 842 N N . GLY A 1 104 ? -8.075 7.540 9.343 1.00 98.56 104 GLY A N 1
ATOM 843 C CA . GLY A 1 104 ? -8.955 7.899 10.464 1.00 98.56 104 GLY A CA 1
ATOM 844 C C . GLY A 1 104 ? -8.418 7.377 11.794 1.00 98.56 104 GLY A C 1
ATOM 845 O O . GLY A 1 104 ? -8.156 8.164 12.701 1.00 98.56 104 GLY A O 1
ATOM 846 N N . SER A 1 105 ? -8.103 6.081 11.847 1.00 98.62 105 SER A N 1
ATOM 847 C CA . SER A 1 105 ? -7.589 5.429 13.056 1.00 98.62 105 SER A CA 1
ATOM 848 C C . SER A 1 105 ? -6.150 5.801 13.400 1.00 98.62 105 SER A C 1
ATOM 850 O O . SER A 1 105 ? -5.709 5.582 14.526 1.00 98.62 105 SER A O 1
ATOM 852 N N . TYR A 1 106 ? -5.369 6.343 12.462 1.00 98.56 106 TYR A N 1
ATOM 853 C CA . TYR A 1 106 ? -4.066 6.923 12.801 1.00 98.56 106 TYR A CA 1
ATOM 854 C C . TYR A 1 106 ? -4.239 8.266 13.531 1.00 98.56 106 TYR A C 1
ATOM 856 O O . TYR A 1 106 ? -3.513 8.565 14.486 1.00 98.56 106 TYR A O 1
ATOM 864 N N . CYS A 1 107 ? -5.195 9.083 13.078 1.00 98.44 107 CYS A N 1
ATOM 865 C CA . CYS A 1 107 ? -5.312 10.492 13.449 1.00 98.44 107 CYS A CA 1
ATOM 866 C C . CYS A 1 107 ? -6.233 10.793 14.638 1.00 98.44 107 CYS A C 1
ATOM 868 O O . CYS A 1 107 ? -6.189 11.914 15.143 1.00 98.44 107 CYS A O 1
ATOM 870 N N . ASP A 1 108 ? -7.014 9.828 15.116 1.00 98.00 108 ASP A N 1
ATOM 871 C CA . ASP A 1 108 ? -7.927 9.979 16.261 1.00 98.00 108 ASP A CA 1
ATOM 872 C C . ASP A 1 108 ? -7.389 9.387 17.581 1.00 98.00 108 ASP A C 1
ATOM 874 O O . ASP A 1 108 ? -8.073 9.369 18.609 1.00 98.00 108 ASP A O 1
ATOM 878 N N . THR A 1 109 ? -6.134 8.928 17.586 1.00 97.75 109 THR A N 1
ATOM 879 C CA . THR A 1 109 ? -5.460 8.470 18.806 1.00 97.75 109 THR A CA 1
ATOM 880 C C . THR A 1 109 ? -5.033 9.648 19.694 1.00 97.75 109 THR A C 1
ATOM 882 O O . THR A 1 109 ? -5.108 10.819 19.330 1.00 97.75 109 THR A O 1
ATOM 885 N N . LYS A 1 110 ? -4.480 9.357 20.881 1.00 96.69 110 LYS A N 1
ATOM 886 C CA . LYS A 1 110 ? -3.853 10.388 21.739 1.00 96.69 110 LYS A CA 1
ATOM 887 C C . LYS A 1 110 ? -2.549 10.962 21.167 1.00 96.69 110 LYS A C 1
ATOM 889 O O . LYS A 1 110 ? -1.999 11.899 21.746 1.00 96.69 110 LYS A O 1
ATOM 894 N N . LYS A 1 111 ? -1.997 10.367 20.103 1.00 96.06 111 LYS A N 1
ATOM 895 C CA . LYS A 1 111 ? -0.789 10.861 19.433 1.00 96.06 111 LYS A CA 1
ATOM 896 C C . LYS A 1 111 ? -1.168 11.934 18.417 1.00 96.06 111 LYS A C 1
ATOM 898 O O . LYS A 1 111 ? -2.234 11.883 17.819 1.00 96.06 111 LYS A O 1
ATOM 903 N N . SER A 1 112 ? -0.267 12.884 18.191 1.00 96.44 112 SER A N 1
ATOM 904 C CA . SER A 1 112 ? -0.458 13.893 17.151 1.00 96.44 112 SER A CA 1
ATOM 905 C C . SER A 1 112 ? -0.433 13.262 15.756 1.00 96.44 112 SER A C 1
ATOM 907 O O . SER A 1 112 ? 0.453 12.461 15.459 1.00 96.44 112 SER A O 1
ATOM 909 N N . CYS A 1 113 ? -1.346 13.706 14.895 1.00 97.94 113 CYS A N 1
ATOM 910 C CA . CYS A 1 113 ? -1.342 13.460 13.456 1.00 97.94 113 CYS A CA 1
ATOM 911 C C . CYS A 1 113 ? -1.273 14.797 12.710 1.00 97.94 113 CYS A C 1
ATOM 913 O O . CYS A 1 113 ? -1.857 15.795 13.138 1.00 97.94 113 CYS A O 1
ATOM 915 N N . CYS A 1 114 ? -0.534 14.816 11.604 1.00 98.56 114 CYS A N 1
ATOM 916 C CA . CYS A 1 114 ? -0.394 15.974 10.736 1.00 98.56 114 CYS A CA 1
ATOM 917 C C . CYS A 1 114 ? -0.609 15.536 9.291 1.00 98.56 114 CYS A C 1
ATOM 919 O O . CYS A 1 114 ? 0.011 14.576 8.842 1.00 98.56 114 CYS A O 1
ATOM 921 N N . TYR A 1 115 ? -1.441 16.263 8.547 1.00 98.50 115 TYR A N 1
ATOM 922 C CA . TYR A 1 115 ? -1.587 16.004 7.118 1.00 98.50 115 TYR A CA 1
ATOM 923 C C . TYR A 1 115 ? -0.287 16.316 6.360 1.00 98.50 115 TYR A C 1
ATOM 925 O O . TYR A 1 115 ? 0.444 17.228 6.772 1.00 98.50 115 TYR A O 1
ATOM 933 N N . PRO A 1 116 ? 0.007 15.593 5.264 1.00 98.31 116 PRO A N 1
ATOM 934 C CA . PRO A 1 116 ? 1.115 15.904 4.374 1.00 98.31 116 PRO A CA 1
ATOM 935 C C . PRO A 1 116 ? 1.095 17.343 3.855 1.00 98.31 116 PRO A C 1
ATOM 937 O O . PRO A 1 116 ? 0.065 18.020 3.848 1.00 98.31 116 PRO A O 1
ATOM 940 N N . THR A 1 117 ? 2.228 17.787 3.316 1.00 98.06 117 THR A N 1
ATOM 941 C CA . THR A 1 117 ? 2.312 19.078 2.612 1.00 98.06 117 THR A CA 1
ATOM 942 C C . THR A 1 117 ? 1.457 19.130 1.343 1.00 98.06 117 THR A C 1
ATOM 944 O O . THR A 1 117 ? 1.114 20.221 0.897 1.00 98.06 117 THR A O 1
ATOM 947 N N . SER A 1 118 ? 1.086 17.974 0.783 1.00 96.19 118 SER A N 1
ATOM 948 C CA . SER A 1 118 ? 0.150 17.845 -0.342 1.00 96.19 118 SER A CA 1
ATOM 949 C C . SER A 1 118 ? -1.326 18.022 0.059 1.00 96.19 118 SER A C 1
ATOM 951 O O . SER A 1 118 ? -2.188 18.090 -0.813 1.00 96.19 118 SER A O 1
ATOM 953 N N . GLY A 1 119 ? -1.630 18.165 1.356 1.00 97.31 119 GLY A N 1
ATOM 954 C CA . GLY A 1 119 ? -2.982 18.378 1.878 1.00 97.31 119 GLY A CA 1
ATOM 955 C C . GLY A 1 119 ? -3.554 17.160 2.605 1.00 97.31 119 GLY A C 1
ATOM 956 O O . GLY A 1 119 ? -2.848 16.195 2.888 1.00 97.31 119 GLY A O 1
ATOM 957 N N . LYS A 1 120 ? -4.848 17.222 2.956 1.00 97.88 120 LYS A N 1
ATOM 958 C CA . LYS A 1 120 ? -5.554 16.099 3.593 1.00 97.88 120 LYS A CA 1
ATOM 959 C C . LYS A 1 120 ? -5.636 14.927 2.596 1.00 97.88 120 LYS A C 1
ATOM 961 O O . LYS A 1 120 ? -6.170 15.145 1.507 1.00 97.88 120 LYS A O 1
ATOM 966 N N . PRO A 1 121 ? -5.160 13.717 2.949 1.00 97.88 121 PRO A N 1
ATOM 967 C CA . PRO A 1 121 ? -5.302 12.543 2.094 1.00 97.88 121 PRO A CA 1
ATOM 968 C C . PRO A 1 121 ? -6.768 12.196 1.814 1.00 97.88 121 PRO A C 1
ATOM 970 O O . PRO A 1 121 ? -7.675 12.635 2.527 1.00 97.88 121 PRO A O 1
ATOM 973 N N . ALA A 1 122 ? -7.004 11.376 0.792 1.00 97.19 122 ALA A N 1
ATOM 974 C CA . ALA A 1 122 ? -8.326 10.810 0.561 1.00 97.19 122 ALA A CA 1
ATOM 975 C C . ALA A 1 122 ? -8.783 9.977 1.776 1.00 97.19 122 ALA A C 1
ATOM 977 O O . ALA A 1 122 ? -7.967 9.408 2.499 1.00 97.19 122 ALA A O 1
ATOM 978 N N . ALA A 1 123 ? -10.098 9.891 1.989 1.00 97.88 123 ALA A N 1
ATOM 979 C CA . ALA A 1 123 ? -10.698 8.975 2.962 1.00 97.88 123 ALA A CA 1
ATOM 980 C C . ALA A 1 123 ? -10.723 7.543 2.406 1.00 97.88 123 ALA A C 1
ATOM 982 O O . ALA A 1 123 ? -11.788 6.971 2.184 1.00 97.88 123 ALA A O 1
ATOM 983 N N . ASP A 1 124 ? -9.529 7.016 2.147 1.00 98.62 124 ASP A N 1
ATOM 984 C CA . ASP A 1 124 ? -9.246 5.660 1.687 1.00 98.62 124 ASP A CA 1
ATOM 985 C C . ASP A 1 124 ? -8.055 5.086 2.474 1.00 98.62 124 ASP A C 1
ATOM 987 O O . ASP A 1 124 ? -7.318 5.818 3.142 1.00 9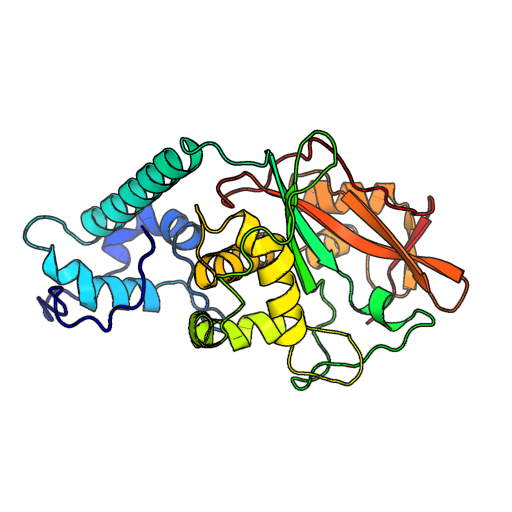8.62 124 ASP A O 1
ATOM 991 N N . PHE A 1 125 ? -7.875 3.769 2.421 1.00 98.75 125 PHE A N 1
ATOM 992 C CA . PHE A 1 125 ? -6.689 3.115 2.953 1.00 98.75 125 PHE A CA 1
ATOM 993 C C . PHE A 1 125 ? -5.440 3.605 2.214 1.00 98.75 125 PHE A C 1
ATOM 995 O O . PHE A 1 125 ? -5.375 3.563 0.989 1.00 98.75 125 PHE A O 1
ATOM 1002 N N . GLY A 1 126 ? -4.433 4.046 2.965 1.00 98.50 126 GLY A N 1
ATOM 1003 C CA . GLY A 1 126 ? -3.115 4.387 2.431 1.00 98.50 126 GLY A CA 1
ATOM 1004 C C . GLY A 1 126 ? -2.141 3.229 2.610 1.00 98.50 126 GLY A C 1
ATOM 1005 O O . GLY A 1 126 ? -2.252 2.455 3.559 1.00 98.50 126 GLY A O 1
ATOM 1006 N N . ILE A 1 127 ? -1.151 3.113 1.735 1.00 98.88 127 ILE A N 1
ATOM 1007 C CA . ILE A 1 127 ? -0.052 2.163 1.898 1.00 98.88 127 ILE A CA 1
ATOM 1008 C C . ILE A 1 127 ? 0.714 2.513 3.184 1.00 98.88 127 ILE A C 1
ATOM 1010 O O . ILE A 1 127 ? 1.037 3.675 3.435 1.00 98.88 127 ILE A O 1
ATOM 1014 N N . HIS A 1 128 ? 1.011 1.500 3.998 1.00 98.75 128 HIS A N 1
ATOM 1015 C CA . HIS A 1 128 ? 2.035 1.586 5.037 1.00 98.75 128 HIS A CA 1
ATOM 1016 C C . HIS A 1 128 ? 3.353 1.042 4.489 1.00 98.75 128 HIS A C 1
ATOM 1018 O O . HIS A 1 128 ? 4.344 1.767 4.486 1.00 98.75 128 HIS A O 1
ATOM 1024 N N . GLY A 1 129 ? 3.354 -0.185 3.958 1.00 98.38 129 GLY A N 1
ATOM 1025 C CA . GLY A 1 129 ? 4.539 -0.736 3.312 1.00 98.38 129 GLY A CA 1
ATOM 1026 C C . GLY A 1 129 ? 4.409 -2.153 2.777 1.00 98.38 129 GLY A C 1
ATOM 1027 O O . GLY A 1 129 ? 3.354 -2.784 2.862 1.00 98.38 129 GLY A O 1
ATOM 1028 N N . LEU A 1 130 ? 5.506 -2.623 2.184 1.00 97.88 130 LEU A N 1
ATOM 1029 C CA . LEU A 1 130 ? 5.663 -3.960 1.624 1.00 97.88 130 LEU A CA 1
ATOM 1030 C C . LEU A 1 130 ? 6.851 -4.644 2.306 1.00 97.88 130 LEU A C 1
ATOM 1032 O O . LEU A 1 130 ? 8.005 -4.285 2.083 1.00 97.88 130 LEU A O 1
ATOM 1036 N N . TRP A 1 131 ? 6.579 -5.612 3.174 1.00 97.12 131 TRP A N 1
ATOM 1037 C CA . TRP A 1 131 ? 7.572 -6.117 4.122 1.00 97.12 131 TRP A CA 1
ATOM 1038 C C . TRP A 1 131 ? 7.894 -7.586 3.857 1.00 97.12 131 TRP A C 1
ATOM 1040 O O . TRP A 1 131 ? 7.000 -8.422 4.017 1.00 97.12 131 TRP A O 1
ATOM 1050 N N . PRO A 1 132 ? 9.140 -7.929 3.483 1.00 93.88 132 PRO A N 1
ATOM 1051 C CA . PRO A 1 132 ? 9.555 -9.323 3.395 1.00 93.88 132 PRO A CA 1
ATOM 1052 C C . PRO A 1 132 ? 9.437 -9.997 4.765 1.00 93.88 132 PRO A C 1
ATOM 1054 O O . PRO A 1 132 ? 9.766 -9.397 5.788 1.00 93.88 132 PRO A O 1
ATOM 1057 N N . ASN A 1 133 ? 8.959 -11.238 4.801 1.00 94.75 133 ASN A N 1
ATOM 1058 C CA . ASN A 1 133 ? 8.648 -11.937 6.043 1.00 94.75 133 ASN A CA 1
ATOM 1059 C C . ASN A 1 133 ? 8.908 -13.447 5.926 1.00 94.75 133 ASN A C 1
ATOM 1061 O O . ASN A 1 133 ? 8.804 -14.037 4.849 1.00 94.75 133 ASN A O 1
ATOM 1065 N N . PHE A 1 134 ? 9.222 -14.088 7.052 1.00 93.38 134 PHE A N 1
ATOM 1066 C CA . PHE A 1 134 ? 9.391 -15.538 7.139 1.00 93.38 134 PHE A CA 1
ATOM 1067 C C . PHE A 1 134 ? 8.132 -16.223 7.680 1.00 93.38 134 PHE A C 1
ATOM 1069 O O . PHE A 1 134 ? 7.402 -15.679 8.513 1.00 93.38 134 PHE A O 1
ATO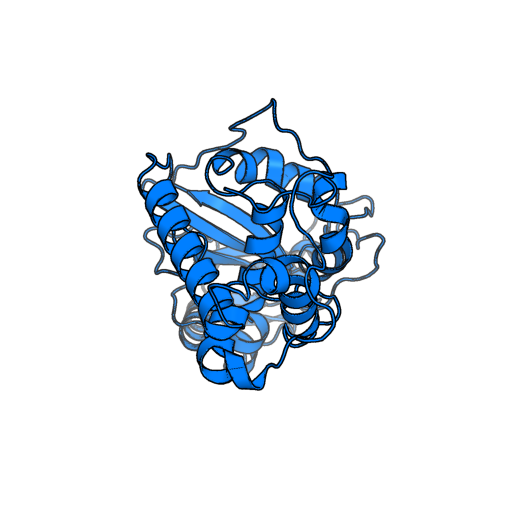M 1076 N N . ASN A 1 135 ? 7.923 -17.481 7.301 1.00 91.75 135 ASN A N 1
ATOM 1077 C CA . ASN A 1 135 ? 6.836 -18.332 7.794 1.00 91.75 135 ASN A CA 1
ATOM 1078 C C . ASN A 1 135 ? 6.935 -18.619 9.304 1.00 91.75 135 ASN A C 1
ATOM 1080 O O . ASN A 1 135 ? 5.943 -18.975 9.936 1.00 91.75 135 ASN A O 1
ATOM 1084 N N . ASN A 1 136 ? 8.116 -18.442 9.906 1.00 91.00 136 ASN A N 1
ATOM 1085 C CA . ASN A 1 136 ? 8.316 -18.566 11.354 1.00 91.00 136 ASN A CA 1
ATOM 1086 C C . ASN A 1 136 ? 7.907 -17.300 12.147 1.00 91.00 136 ASN A C 1
ATOM 1088 O O . ASN A 1 136 ? 8.002 -17.297 13.374 1.00 91.00 136 ASN A O 1
ATOM 1092 N N . GLY A 1 137 ? 7.484 -16.228 11.464 1.00 91.31 137 GLY A N 1
ATOM 1093 C CA . GLY A 1 137 ? 7.053 -14.960 12.060 1.00 91.31 137 GLY A CA 1
ATOM 1094 C C . GLY A 1 137 ? 8.153 -13.937 12.345 1.00 91.31 137 GLY A C 1
ATOM 1095 O O . GLY A 1 137 ? 7.830 -12.825 12.758 1.00 91.31 137 GLY A O 1
ATOM 1096 N N . SER A 1 138 ? 9.424 -14.276 12.117 1.00 93.81 138 SER A N 1
ATOM 1097 C CA . SER A 1 138 ? 10.507 -13.290 12.015 1.00 93.81 138 SER A CA 1
ATOM 1098 C C . SER A 1 138 ? 10.491 -12.589 10.649 1.00 93.81 138 SER A C 1
ATOM 1100 O O . SER A 1 138 ? 9.800 -13.026 9.727 1.00 93.81 138 SER A O 1
ATOM 1102 N N . TYR A 1 139 ? 11.264 -11.513 10.510 1.00 94.50 139 TYR A N 1
ATOM 1103 C CA . TYR A 1 139 ? 11.458 -10.798 9.249 1.00 94.50 139 TYR A CA 1
ATOM 1104 C C . TYR A 1 139 ? 12.892 -10.261 9.146 1.00 94.50 139 TYR A C 1
ATOM 1106 O O . TYR A 1 139 ? 13.486 -9.937 10.181 1.00 94.50 139 TYR A O 1
ATOM 1114 N N . PRO A 1 140 ? 13.460 -10.167 7.932 1.00 94.06 140 PRO A N 1
ATOM 1115 C CA . PRO A 1 140 ? 14.705 -9.445 7.708 1.00 94.06 140 PRO A CA 1
ATOM 1116 C C . PRO A 1 140 ? 14.468 -7.927 7.798 1.00 94.06 140 PRO A C 1
ATOM 1118 O O . PRO A 1 140 ? 13.401 -7.435 7.423 1.00 94.06 140 PRO A O 1
ATOM 1121 N N . SER A 1 141 ? 15.449 -7.173 8.301 1.00 96.38 141 SER A N 1
ATOM 1122 C CA . SER A 1 141 ? 15.409 -5.708 8.287 1.00 96.38 141 SER A CA 1
ATOM 1123 C C . SER A 1 141 ? 16.794 -5.095 8.119 1.00 96.38 141 SER A C 1
ATOM 1125 O O . SER A 1 141 ? 17.791 -5.715 8.490 1.00 96.38 141 SER A O 1
ATOM 1127 N N . ASP A 1 142 ? 16.832 -3.870 7.590 1.00 96.12 142 ASP A N 1
ATOM 1128 C CA . ASP A 1 142 ? 18.041 -3.040 7.486 1.00 96.12 142 ASP A CA 1
ATOM 1129 C C . ASP A 1 142 ? 19.190 -3.763 6.746 1.00 96.12 142 ASP A C 1
ATOM 1131 O O . ASP A 1 142 ? 20.339 -3.772 7.192 1.00 96.12 142 ASP A O 1
ATOM 1135 N N . CYS A 1 143 ? 18.859 -4.431 5.635 1.00 94.19 143 CYS A N 1
ATOM 1136 C CA . CYS A 1 143 ? 19.715 -5.447 5.020 1.00 94.19 143 CYS A CA 1
ATOM 1137 C C . CYS A 1 143 ? 20.901 -4.899 4.218 1.00 94.19 143 CYS A C 1
ATOM 1139 O O . CYS A 1 143 ? 21.926 -5.579 4.147 1.00 94.19 143 CYS A O 1
ATOM 1141 N N . ASP A 1 144 ? 20.794 -3.694 3.649 1.00 94.38 144 ASP A N 1
ATOM 1142 C CA . ASP A 1 144 ? 21.928 -3.023 3.005 1.00 94.38 144 ASP A CA 1
ATOM 1143 C C . ASP A 1 144 ? 22.053 -1.549 3.432 1.00 94.38 144 ASP A C 1
ATOM 1145 O O . ASP A 1 144 ? 21.370 -0.673 2.896 1.00 94.38 144 ASP A O 1
ATOM 1149 N N . PRO A 1 145 ? 22.954 -1.225 4.379 1.00 93.31 145 PRO A N 1
ATOM 1150 C CA . PRO A 1 145 ? 23.222 0.158 4.763 1.00 93.31 145 PRO A CA 1
ATOM 1151 C C . PRO A 1 145 ? 23.984 0.958 3.689 1.00 93.31 145 PRO A C 1
ATOM 1153 O O . PRO A 1 145 ? 24.096 2.178 3.823 1.00 93.31 145 PRO A O 1
ATOM 1156 N N . ASN A 1 146 ? 24.527 0.311 2.648 1.00 95.12 146 ASN A N 1
ATOM 1157 C CA . ASN A 1 146 ? 25.253 0.974 1.558 1.00 95.12 146 ASN A CA 1
ATOM 1158 C C . ASN A 1 146 ? 24.350 1.376 0.386 1.00 95.12 146 ASN A C 1
ATOM 1160 O O . ASN A 1 146 ? 24.815 2.087 -0.506 1.00 95.12 146 ASN A O 1
ATOM 1164 N N . ASN A 1 147 ? 23.078 0.978 0.413 1.00 92.62 147 ASN A N 1
ATOM 1165 C CA . ASN A 1 147 ? 22.073 1.331 -0.583 1.00 92.62 147 ASN A CA 1
ATOM 1166 C C . ASN A 1 147 ? 20.934 2.170 0.035 1.00 92.62 147 ASN A C 1
ATOM 1168 O O . ASN A 1 147 ? 19.771 1.752 0.050 1.00 92.62 147 ASN A O 1
ATOM 1172 N N . PRO A 1 148 ? 21.250 3.346 0.616 1.00 96.94 148 PRO A N 1
ATOM 1173 C CA . PRO A 1 148 ? 20.245 4.184 1.244 1.00 96.94 148 PRO A CA 1
ATOM 1174 C C . PRO A 1 148 ? 19.278 4.754 0.206 1.00 96.94 148 PRO A C 1
ATOM 1176 O O . PRO A 1 148 ? 19.629 4.954 -0.955 1.00 96.94 148 PRO A O 1
ATOM 1179 N N . TYR A 1 149 ? 18.083 5.102 0.675 1.00 98.19 149 TYR A N 1
ATOM 1180 C CA . TYR A 1 149 ? 17.058 5.724 -0.150 1.00 98.19 149 TYR A CA 1
ATOM 1181 C C . TYR A 1 149 ? 17.575 6.954 -0.916 1.00 98.19 149 TYR A C 1
ATOM 1183 O O . TYR A 1 149 ? 18.109 7.898 -0.326 1.00 98.19 149 TYR A O 1
ATOM 1191 N N . ASP A 1 150 ? 17.311 6.974 -2.218 1.00 97.62 150 ASP A N 1
ATOM 1192 C CA . ASP A 1 150 ? 17.634 8.047 -3.148 1.00 97.62 150 ASP A CA 1
ATOM 1193 C C . ASP A 1 150 ? 16.385 8.484 -3.924 1.00 97.62 150 ASP A C 1
ATOM 1195 O O . ASP A 1 150 ? 15.960 7.852 -4.893 1.00 97.62 150 ASP A O 1
ATOM 1199 N N . GLN A 1 151 ? 15.803 9.616 -3.527 1.00 96.56 151 GLN A N 1
ATOM 1200 C CA . GLN A 1 151 ? 14.592 10.158 -4.150 1.00 96.56 151 GLN A CA 1
ATOM 1201 C C . GLN A 1 151 ? 14.722 10.380 -5.667 1.00 96.56 151 GLN A C 1
ATOM 1203 O O . GLN A 1 151 ? 13.712 10.362 -6.371 1.00 96.56 151 GLN A O 1
ATOM 1208 N N . SER A 1 152 ? 15.935 10.591 -6.191 1.00 95.56 152 SER A N 1
ATOM 1209 C CA . SER A 1 152 ? 16.129 10.838 -7.623 1.00 95.56 152 SER A CA 1
ATOM 1210 C C . SER A 1 152 ? 15.734 9.639 -8.496 1.00 95.56 152 SER A C 1
ATOM 1212 O O . SER A 1 152 ? 15.377 9.825 -9.659 1.00 95.56 152 SER A O 1
ATOM 1214 N N . GLN A 1 153 ? 15.711 8.430 -7.925 1.00 92.38 153 GLN A N 1
ATOM 1215 C CA . GLN A 1 153 ? 15.336 7.199 -8.624 1.00 92.38 153 GLN A CA 1
ATOM 1216 C C . GLN A 1 153 ? 13.820 7.025 -8.787 1.00 92.38 153 GLN A C 1
ATOM 1218 O O . GLN A 1 153 ? 13.394 6.139 -9.518 1.00 92.38 153 GLN A O 1
ATOM 1223 N N . ILE A 1 154 ? 13.004 7.849 -8.118 1.00 93.88 154 ILE A N 1
ATOM 1224 C CA . ILE A 1 154 ? 11.539 7.699 -8.082 1.00 93.88 154 ILE A CA 1
ATOM 1225 C C . ILE A 1 154 ? 10.783 8.986 -8.419 1.00 93.88 154 ILE A C 1
ATOM 1227 O O . ILE A 1 154 ? 9.622 9.142 -8.044 1.00 93.88 154 ILE A O 1
ATOM 1231 N N . LEU A 1 155 ? 11.430 9.943 -9.091 1.00 91.12 155 LEU A N 1
ATOM 1232 C CA . LEU A 1 155 ? 10.833 11.252 -9.393 1.00 91.12 155 LEU A CA 1
ATOM 1233 C C . LEU A 1 155 ? 9.510 11.143 -10.163 1.00 91.12 155 LEU A C 1
ATOM 1235 O O . LEU A 1 155 ? 8.607 11.948 -9.948 1.00 91.12 155 LEU A O 1
ATOM 1239 N N . ASP A 1 156 ? 9.386 10.139 -11.027 1.00 85.12 156 ASP A N 1
ATOM 1240 C CA . ASP A 1 156 ? 8.179 9.838 -11.792 1.00 85.12 156 ASP A C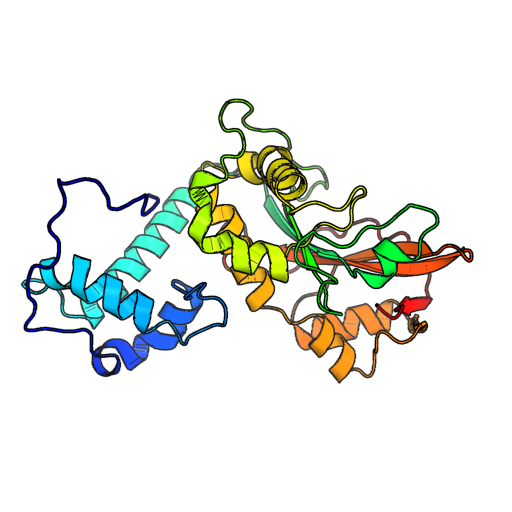A 1
ATOM 1241 C C . ASP A 1 156 ? 7.045 9.240 -10.941 1.00 85.12 156 ASP A C 1
ATOM 1243 O O . ASP A 1 156 ? 5.886 9.309 -11.344 1.00 85.12 156 ASP A O 1
ATOM 1247 N N . LEU A 1 157 ? 7.353 8.708 -9.753 1.00 92.50 157 LEU A N 1
ATOM 1248 C CA . LEU A 1 157 ? 6.390 8.070 -8.852 1.00 92.50 157 LEU A CA 1
ATOM 1249 C C . LEU A 1 157 ? 5.851 9.006 -7.763 1.00 92.50 157 LEU A C 1
ATOM 1251 O O . LEU A 1 157 ? 4.830 8.688 -7.156 1.00 92.50 157 LEU A O 1
ATOM 1255 N N . ILE A 1 158 ? 6.498 10.152 -7.512 1.00 95.50 158 ILE A N 1
ATOM 1256 C CA . ILE A 1 158 ? 6.203 11.025 -6.357 1.00 95.50 158 ILE A CA 1
ATOM 1257 C C . ILE A 1 158 ? 4.719 11.386 -6.258 1.00 95.50 158 ILE A C 1
ATOM 1259 O O . ILE A 1 158 ? 4.146 11.272 -5.180 1.00 95.50 158 ILE A O 1
ATOM 1263 N N . GLY A 1 159 ? 4.072 11.750 -7.368 1.00 95.12 159 GLY A N 1
ATOM 1264 C CA . GLY A 1 159 ? 2.648 12.102 -7.350 1.00 95.12 159 GLY A CA 1
ATOM 1265 C C . GLY A 1 159 ? 1.744 10.945 -6.904 1.00 95.12 159 GLY A C 1
ATOM 1266 O O . GLY A 1 159 ? 0.799 11.154 -6.149 1.00 95.12 159 GLY A O 1
ATOM 1267 N N . CYS A 1 160 ? 2.053 9.713 -7.319 1.00 95.75 160 CYS A N 1
ATOM 1268 C CA . CYS A 1 160 ? 1.345 8.516 -6.857 1.00 95.75 160 CYS A CA 1
ATOM 1269 C C . CYS A 1 160 ? 1.651 8.225 -5.385 1.00 95.75 160 CYS A C 1
ATOM 1271 O O . CYS A 1 160 ? 0.757 7.859 -4.630 1.00 95.75 160 CYS A O 1
ATOM 1273 N N . MET A 1 161 ? 2.900 8.411 -4.959 1.00 97.62 161 MET A N 1
ATOM 1274 C CA . MET A 1 161 ? 3.305 8.178 -3.574 1.00 97.62 161 MET A CA 1
ATOM 1275 C C . MET A 1 161 ? 2.666 9.170 -2.600 1.00 97.62 161 MET A C 1
ATOM 1277 O O . MET A 1 161 ? 2.248 8.773 -1.518 1.00 97.62 161 MET A O 1
ATOM 1281 N N . GLU A 1 162 ? 2.530 10.442 -2.976 1.00 97.25 162 GLU A N 1
ATOM 1282 C CA . GLU A 1 162 ? 1.823 11.440 -2.165 1.00 97.25 162 GLU A CA 1
ATOM 1283 C C . GLU A 1 162 ? 0.329 11.119 -2.009 1.00 97.25 162 GLU A C 1
ATOM 1285 O O . GLU A 1 162 ? -0.244 11.419 -0.961 1.00 97.25 162 GLU A O 1
ATOM 1290 N N . ALA A 1 163 ? -0.293 10.518 -3.030 1.00 96.12 163 ALA A N 1
ATOM 1291 C CA . ALA A 1 163 ? -1.711 10.166 -3.029 1.00 96.12 163 ALA A CA 1
ATOM 1292 C C . ALA A 1 163 ? -1.996 8.851 -2.284 1.00 96.12 163 ALA A C 1
ATOM 1294 O O . ALA A 1 163 ? -2.878 8.803 -1.430 1.00 96.12 163 ALA A O 1
ATOM 1295 N N . GLU A 1 164 ? -1.234 7.799 -2.590 1.00 97.69 164 GLU A N 1
ATOM 1296 C CA . GLU A 1 164 ? -1.514 6.427 -2.152 1.00 97.69 164 GLU A CA 1
ATOM 1297 C C . GLU A 1 164 ? -0.655 5.983 -0.963 1.00 97.69 164 GLU A C 1
ATOM 1299 O O . GLU A 1 164 ? -1.019 5.041 -0.265 1.00 97.69 164 GLU A O 1
ATOM 1304 N N . TRP A 1 165 ? 0.475 6.647 -0.697 1.00 98.44 165 TRP A N 1
ATOM 1305 C CA . TRP A 1 165 ? 1.401 6.326 0.398 1.00 98.44 165 TRP A CA 1
ATOM 1306 C C . TRP A 1 165 ? 1.707 7.548 1.292 1.00 98.44 165 TRP A C 1
ATOM 1308 O O . TRP A 1 165 ? 2.878 7.867 1.547 1.00 98.44 165 TRP A O 1
ATOM 1318 N N . PRO A 1 166 ? 0.681 8.277 1.778 1.00 98.06 166 PRO A N 1
ATOM 1319 C CA . PRO A 1 166 ? 0.882 9.508 2.527 1.00 98.06 166 PRO A CA 1
ATOM 1320 C C . PRO A 1 166 ? 1.475 9.251 3.917 1.00 98.06 166 PRO A C 1
ATOM 1322 O O . PRO A 1 166 ? 1.178 8.271 4.600 1.00 98.06 166 PRO A O 1
ATOM 1325 N N . THR A 1 167 ? 2.268 10.209 4.386 1.00 98.31 167 THR A N 1
ATOM 1326 C CA . THR A 1 167 ? 2.696 10.301 5.788 1.00 98.31 167 THR A CA 1
ATOM 1327 C C . THR A 1 167 ? 1.634 11.004 6.630 1.00 98.31 167 THR A C 1
ATOM 1329 O O . THR A 1 167 ? 1.057 11.998 6.205 1.00 98.31 167 THR A O 1
ATOM 1332 N N . LEU A 1 168 ? 1.408 10.542 7.856 1.00 98.50 168 LEU A N 1
ATOM 1333 C CA . LEU A 1 168 ? 0.538 11.228 8.827 1.00 98.50 168 LEU A CA 1
ATOM 1334 C C . LEU A 1 168 ? 1.315 11.718 10.058 1.00 98.50 168 LEU A C 1
ATOM 1336 O O . LEU A 1 168 ? 0.744 12.193 11.042 1.00 98.50 168 LEU A O 1
ATOM 1340 N N . SER A 1 169 ? 2.644 11.599 10.008 1.00 97.62 169 SER A N 1
ATOM 1341 C CA . SER A 1 169 ? 3.539 11.977 11.098 1.00 97.62 169 SER A CA 1
ATOM 1342 C C . SER A 1 169 ? 3.659 13.495 11.248 1.00 97.62 169 SER A C 1
ATOM 1344 O O . SER A 1 169 ? 3.651 14.24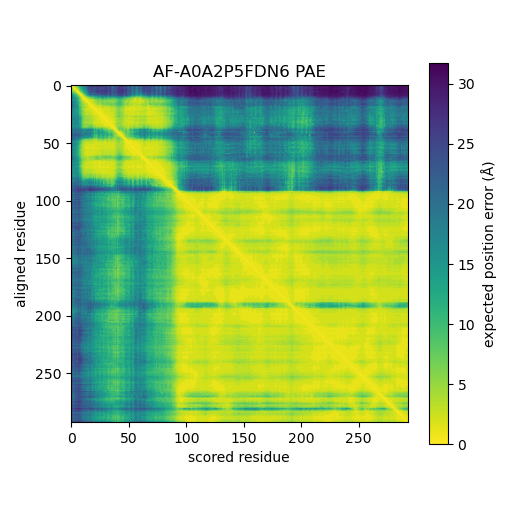2 10.270 1.00 97.62 169 SER A O 1
ATOM 1346 N N . CYS A 1 170 ? 3.821 13.954 12.491 1.00 97.38 170 CYS A N 1
ATOM 1347 C CA . CYS A 1 170 ? 4.099 15.354 12.794 1.00 97.38 170 CYS A CA 1
ATOM 1348 C C . CYS A 1 170 ? 5.608 15.641 12.916 1.00 97.38 170 CYS A C 1
ATOM 1350 O O . CYS A 1 170 ? 6.342 14.821 13.473 1.00 97.38 170 CYS A O 1
ATOM 1352 N N . PRO A 1 171 ? 6.074 16.834 12.495 1.00 98.06 171 PRO A N 1
ATOM 1353 C CA . PRO A 1 171 ? 5.312 17.882 11.803 1.00 98.06 171 PRO A CA 1
ATOM 1354 C C . PRO A 1 171 ? 4.935 17.477 10.367 1.00 98.06 171 PRO A C 1
ATOM 1356 O O . PRO A 1 171 ? 5.532 16.553 9.814 1.00 98.06 171 PRO A O 1
ATOM 1359 N N . SER A 1 172 ? 3.975 18.196 9.767 1.00 98.44 172 SER A N 1
ATOM 1360 C CA . SER A 1 172 ? 3.595 18.030 8.353 1.00 98.44 172 SER A CA 1
ATOM 1361 C C . SER A 1 172 ? 4.835 17.971 7.452 1.00 98.44 172 SER A C 1
ATOM 1363 O O . SER A 1 172 ? 5.755 18.782 7.595 1.00 98.44 172 SER A O 1
ATOM 1365 N N . ASN A 1 173 ? 4.883 16.977 6.565 1.00 98.00 173 ASN A N 1
ATOM 1366 C CA . ASN A 1 173 ? 6.007 16.729 5.667 1.00 98.00 173 ASN A CA 1
ATOM 1367 C C . ASN A 1 173 ? 5.542 16.085 4.350 1.00 98.00 173 ASN A C 1
ATOM 1369 O O . ASN A 1 173 ? 4.375 15.735 4.194 1.00 98.00 173 ASN A O 1
ATOM 1373 N N . ASN A 1 174 ? 6.458 15.955 3.396 1.00 96.69 174 ASN A N 1
ATOM 1374 C CA . ASN A 1 174 ? 6.191 15.485 2.034 1.00 96.69 174 ASN A CA 1
ATOM 1375 C C . ASN A 1 174 ? 6.275 13.957 1.866 1.00 96.69 174 ASN A C 1
ATOM 1377 O O . ASN A 1 174 ? 6.297 13.474 0.745 1.00 96.69 174 ASN A O 1
ATOM 1381 N N . GLY A 1 175 ? 6.402 13.190 2.952 1.00 97.88 175 GLY A N 1
ATOM 1382 C CA . GLY A 1 175 ? 6.477 11.728 2.890 1.00 97.88 175 GLY A CA 1
ATOM 1383 C C . GLY A 1 175 ? 7.876 11.156 2.668 1.00 97.88 175 GLY A C 1
ATOM 1384 O O . GLY A 1 175 ? 8.113 10.027 3.084 1.00 97.88 175 GLY A O 1
ATOM 1385 N N . THR A 1 176 ? 8.848 11.930 2.167 1.00 98.06 176 THR A N 1
ATOM 1386 C CA . THR A 1 176 ? 10.205 11.437 1.854 1.00 98.06 176 THR A CA 1
ATOM 1387 C C . THR A 1 176 ? 10.853 10.662 3.005 1.00 98.06 176 THR A C 1
ATOM 1389 O O . THR A 1 176 ? 11.466 9.624 2.785 1.00 98.06 176 THR A O 1
ATOM 1392 N N . LYS A 1 177 ? 10.716 11.135 4.252 1.00 98.25 177 LYS A N 1
ATOM 1393 C CA . LYS A 1 177 ? 11.279 10.437 5.424 1.00 98.25 177 LYS A CA 1
ATOM 1394 C C . LYS A 1 177 ? 10.609 9.092 5.689 1.00 98.25 177 LYS A C 1
ATOM 1396 O O . LYS A 1 177 ? 11.277 8.168 6.140 1.00 98.25 177 LYS A O 1
ATOM 1401 N N . PHE A 1 178 ? 9.305 9.008 5.445 1.00 98.69 178 PHE A N 1
ATOM 1402 C CA . PHE A 1 178 ? 8.550 7.777 5.612 1.00 98.69 178 PHE A CA 1
ATOM 1403 C C . PHE A 1 178 ? 8.947 6.767 4.534 1.00 98.69 178 PHE A C 1
ATOM 1405 O O . PHE A 1 178 ? 9.350 5.659 4.862 1.00 98.69 178 PHE A O 1
ATOM 1412 N N . TRP A 1 179 ? 8.986 7.183 3.270 1.00 98.75 179 TRP A N 1
ATOM 1413 C CA . TRP A 1 179 ? 9.421 6.316 2.173 1.00 98.75 179 TRP A CA 1
ATOM 1414 C C . TRP A 1 179 ? 10.875 5.864 2.329 1.00 98.75 179 TRP A C 1
ATOM 1416 O O . TRP A 1 179 ? 11.181 4.696 2.115 1.00 98.75 179 TRP A O 1
ATOM 1426 N N . ALA A 1 180 ? 11.761 6.751 2.793 1.00 98.69 180 ALA A N 1
ATOM 1427 C CA . ALA A 1 180 ? 13.136 6.390 3.116 1.00 98.69 180 ALA A CA 1
ATOM 1428 C C . ALA A 1 180 ? 13.220 5.342 4.236 1.00 98.69 180 ALA A C 1
ATOM 1430 O O . ALA A 1 180 ? 14.059 4.449 4.165 1.00 98.69 180 ALA A O 1
ATOM 1431 N N . HIS A 1 181 ? 12.362 5.431 5.259 1.00 98.56 181 HIS A N 1
ATOM 1432 C CA . HIS A 1 181 ? 12.286 4.418 6.313 1.00 98.56 181 HIS A CA 1
ATOM 1433 C C . HIS A 1 181 ? 11.869 3.059 5.747 1.00 98.56 181 HIS A C 1
ATOM 1435 O O . HIS A 1 181 ? 12.555 2.069 5.992 1.00 98.56 181 HIS A O 1
ATOM 1441 N N . GLU A 1 182 ? 10.796 3.029 4.956 1.00 98.69 182 GLU A N 1
ATOM 1442 C CA . GLU A 1 182 ? 10.27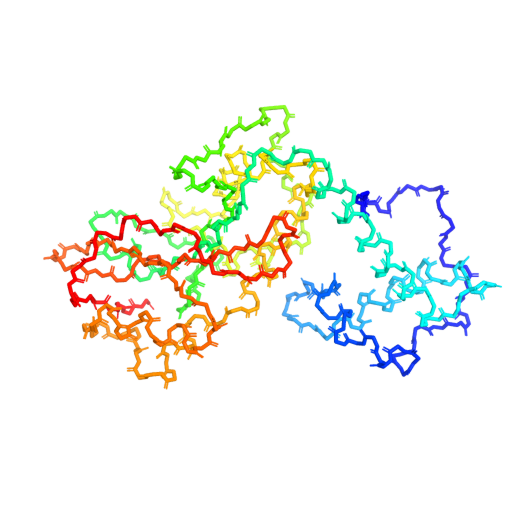3 1.800 4.356 1.00 98.69 182 GLU A CA 1
ATOM 1443 C C . GLU A 1 182 ? 11.288 1.155 3.405 1.00 98.69 182 GLU A C 1
ATOM 1445 O O . GLU A 1 182 ? 11.516 -0.052 3.471 1.00 98.69 182 GLU A O 1
ATOM 1450 N N . TRP A 1 183 ? 11.976 1.946 2.577 1.00 98.31 183 TRP A N 1
ATOM 1451 C CA . TRP A 1 183 ? 13.050 1.430 1.730 1.00 98.31 183 TRP A CA 1
ATOM 1452 C C . TRP A 1 183 ? 14.223 0.891 2.553 1.00 98.31 183 TRP A C 1
ATOM 1454 O O . TRP A 1 183 ? 14.566 -0.282 2.432 1.00 98.31 183 TRP A O 1
ATOM 1464 N N . ASN A 1 184 ? 14.818 1.716 3.419 1.00 98.19 184 ASN A N 1
ATOM 1465 C CA . ASN A 1 184 ? 16.042 1.345 4.133 1.00 98.19 184 ASN A CA 1
ATOM 1466 C C . ASN A 1 184 ? 15.836 0.111 5.018 1.00 98.19 184 ASN A C 1
ATOM 1468 O O . ASN A 1 184 ? 16.716 -0.743 5.094 1.00 98.19 184 ASN A O 1
ATOM 1472 N N . LYS A 1 185 ? 14.673 0.013 5.670 1.00 97.88 185 LYS A N 1
ATOM 1473 C CA . LYS A 1 185 ? 14.367 -1.063 6.610 1.00 97.88 185 LYS A CA 1
ATOM 1474 C C . LYS A 1 185 ? 13.829 -2.318 5.929 1.00 97.88 185 LYS A C 1
ATOM 1476 O O . LYS A 1 185 ? 14.173 -3.408 6.373 1.00 97.88 185 LYS A O 1
ATOM 1481 N N . HIS A 1 186 ? 12.981 -2.183 4.908 1.00 97.00 186 HIS A N 1
ATOM 1482 C CA . HIS A 1 186 ? 12.267 -3.310 4.295 1.00 97.00 186 HIS A CA 1
ATOM 1483 C C . HIS A 1 186 ? 12.665 -3.543 2.834 1.00 97.00 186 HIS A C 1
ATOM 1485 O O . HIS A 1 186 ? 12.957 -4.679 2.461 1.00 97.00 186 HIS A O 1
ATOM 1491 N N . GLY A 1 187 ? 12.730 -2.488 2.021 1.00 94.12 187 GLY A N 1
ATOM 1492 C CA . GLY A 1 187 ? 13.083 -2.580 0.600 1.00 94.12 187 GLY A CA 1
ATOM 1493 C C . GLY A 1 187 ? 14.491 -3.131 0.334 1.00 94.12 187 GLY A C 1
ATOM 1494 O O . GLY A 1 187 ? 14.651 -4.008 -0.515 1.00 94.12 187 GLY A O 1
ATOM 1495 N N . THR A 1 188 ? 15.493 -2.718 1.118 1.00 93.62 188 THR A N 1
ATOM 1496 C CA . THR A 1 188 ? 16.885 -3.209 0.995 1.00 93.62 188 THR A CA 1
ATOM 1497 C C . THR A 1 188 ? 17.005 -4.725 1.179 1.00 93.62 188 THR A C 1
ATOM 1499 O O . THR A 1 188 ? 17.894 -5.358 0.622 1.00 93.62 188 THR A O 1
ATOM 1502 N N . CYS A 1 189 ? 16.073 -5.358 1.895 1.00 91.00 189 CYS A N 1
ATOM 1503 C CA . CYS A 1 189 ? 16.048 -6.809 2.088 1.00 91.00 189 CYS A CA 1
ATOM 1504 C C . CYS A 1 189 ? 15.577 -7.593 0.853 1.00 91.00 189 CYS A C 1
ATOM 1506 O O . CYS A 1 189 ? 15.578 -8.825 0.863 1.00 91.00 189 CYS A O 1
ATOM 1508 N N . PHE A 1 190 ? 15.197 -6.895 -0.218 1.00 82.38 190 PHE A N 1
ATOM 1509 C CA . PHE A 1 190 ? 14.770 -7.484 -1.483 1.00 82.38 190 PHE A CA 1
ATOM 1510 C C . PHE A 1 190 ? 15.486 -6.907 -2.713 1.00 82.38 190 PHE A C 1
ATOM 1512 O O . PHE A 1 190 ? 15.126 -7.211 -3.852 1.00 82.38 190 PHE A O 1
ATOM 1519 N N . GLU A 1 191 ? 16.559 -6.143 -2.510 1.00 75.44 191 GLU A N 1
ATOM 1520 C CA . GLU A 1 191 ? 17.256 -5.436 -3.592 1.00 75.44 191 GLU A CA 1
ATOM 1521 C C . GLU A 1 191 ? 17.834 -6.354 -4.684 1.00 75.44 191 GLU A C 1
ATOM 1523 O O . GLU A 1 191 ? 18.015 -5.963 -5.836 1.00 75.44 191 GLU A O 1
ATOM 1528 N N . SER A 1 192 ? 18.091 -7.625 -4.349 1.00 68.12 192 SER A N 1
ATOM 1529 C CA . SER A 1 192 ? 18.572 -8.622 -5.314 1.00 68.12 192 SER A CA 1
ATOM 1530 C C . SER A 1 192 ? 17.537 -8.980 -6.396 1.00 68.12 192 SER A C 1
ATOM 1532 O O . SER A 1 192 ? 17.893 -9.622 -7.402 1.00 68.12 192 SER A O 1
ATOM 1534 N N . VAL A 1 193 ? 16.281 -8.568 -6.187 1.00 67.38 193 VAL A N 1
ATOM 1535 C CA . VAL A 1 193 ? 15.116 -8.835 -7.033 1.00 67.38 193 VAL A CA 1
ATOM 1536 C C . VAL A 1 193 ? 14.496 -7.541 -7.567 1.00 67.38 193 VAL A C 1
ATOM 1538 O O . VAL A 1 193 ? 14.332 -7.447 -8.783 1.00 67.38 193 VAL A O 1
ATOM 1541 N N . LEU A 1 194 ? 14.225 -6.547 -6.715 1.00 73.94 194 LEU A N 1
ATOM 1542 C CA . LEU A 1 194 ? 13.719 -5.229 -7.126 1.00 73.94 194 LEU A CA 1
ATOM 1543 C C . LEU A 1 194 ? 14.664 -4.128 -6.655 1.00 73.94 194 LEU A C 1
ATOM 1545 O O . LEU A 1 194 ? 14.965 -4.051 -5.469 1.00 73.94 194 LEU A O 1
ATOM 1549 N N . ASP A 1 195 ? 15.084 -3.250 -7.563 1.00 84.62 195 ASP A N 1
ATOM 1550 C CA . ASP A 1 195 ? 15.743 -2.011 -7.149 1.00 84.62 195 ASP A CA 1
ATOM 1551 C C . ASP A 1 195 ? 14.750 -1.058 -6.454 1.00 84.62 195 ASP A C 1
ATOM 1553 O O . ASP A 1 195 ? 13.558 -1.353 -6.316 1.00 84.62 195 ASP A O 1
ATOM 1557 N N . GLN A 1 196 ? 15.236 0.092 -5.981 1.00 92.75 196 GLN A N 1
ATOM 1558 C CA . GLN A 1 196 ? 14.404 1.033 -5.235 1.00 92.75 196 GLN A CA 1
ATOM 1559 C C . GLN A 1 196 ? 13.169 1.469 -6.017 1.00 92.75 196 GLN A C 1
ATOM 1561 O O . GLN A 1 196 ? 12.062 1.490 -5.469 1.00 92.75 196 GLN A O 1
ATOM 1566 N N . ARG A 1 197 ? 13.346 1.831 -7.289 1.00 91.75 197 ARG A N 1
ATOM 1567 C CA . ARG A 1 197 ? 12.232 2.294 -8.109 1.00 91.75 197 ARG A CA 1
ATOM 1568 C C . ARG A 1 197 ? 11.214 1.176 -8.282 1.00 91.75 197 ARG A C 1
ATOM 1570 O O . ARG A 1 197 ? 10.023 1.415 -8.082 1.00 91.75 197 ARG A O 1
ATOM 1577 N N . ASP A 1 198 ? 11.683 -0.028 -8.583 1.00 84.19 198 ASP A N 1
ATOM 1578 C CA . ASP A 1 198 ? 10.840 -1.200 -8.784 1.00 84.19 198 ASP A CA 1
ATOM 1579 C C . ASP A 1 198 ? 10.098 -1.628 -7.504 1.00 84.19 198 ASP A C 1
ATOM 1581 O O . ASP A 1 198 ? 8.938 -2.030 -7.584 1.00 84.19 198 ASP A O 1
ATOM 1585 N N . TYR A 1 199 ? 10.690 -1.468 -6.315 1.00 92.06 199 TYR A N 1
ATOM 1586 C CA . TYR A 1 199 ? 10.023 -1.714 -5.027 1.00 92.06 199 TYR A CA 1
ATOM 1587 C C . TYR A 1 199 ? 8.803 -0.802 -4.823 1.00 92.06 199 TYR A C 1
ATOM 1589 O O . TYR A 1 199 ? 7.697 -1.274 -4.532 1.00 92.06 199 TYR A O 1
ATOM 1597 N N . PHE A 1 200 ? 8.974 0.510 -5.014 1.00 95.69 200 PHE A N 1
ATOM 1598 C CA . PHE A 1 200 ? 7.875 1.469 -4.857 1.00 95.69 200 PHE A CA 1
ATOM 1599 C C . PHE A 1 200 ? 6.808 1.284 -5.936 1.00 95.69 200 PHE A C 1
ATOM 1601 O O . PHE A 1 200 ? 5.615 1.242 -5.637 1.00 95.69 200 PHE A O 1
ATOM 1608 N N . GLN A 1 201 ? 7.240 1.100 -7.180 1.00 91.62 201 GLN A N 1
ATOM 1609 C CA . GLN A 1 201 ? 6.388 0.814 -8.327 1.00 91.62 201 GLN A CA 1
ATOM 1610 C C . GLN A 1 201 ? 5.546 -0.456 -8.118 1.00 91.62 201 GLN A C 1
ATOM 1612 O O . GLN A 1 201 ? 4.340 -0.442 -8.365 1.00 91.62 201 GLN A O 1
ATOM 1617 N N . ALA A 1 202 ? 6.145 -1.551 -7.646 1.00 86.25 202 ALA A N 1
ATOM 1618 C CA . ALA A 1 202 ? 5.426 -2.794 -7.383 1.00 86.25 202 ALA A CA 1
ATOM 1619 C C . ALA A 1 202 ? 4.426 -2.642 -6.227 1.00 86.25 202 ALA A C 1
ATOM 1621 O O . ALA A 1 202 ? 3.304 -3.138 -6.312 1.00 86.25 202 ALA A O 1
ATOM 1622 N N . THR A 1 203 ? 4.787 -1.892 -5.183 1.00 95.38 203 THR A N 1
ATOM 1623 C CA . THR A 1 203 ? 3.885 -1.625 -4.053 1.00 95.38 203 THR A CA 1
ATOM 1624 C C . THR A 1 203 ? 2.674 -0.782 -4.473 1.00 95.38 203 THR A C 1
ATOM 1626 O O . THR A 1 203 ? 1.544 -1.091 -4.092 1.00 95.38 203 THR A O 1
ATOM 1629 N N . LEU A 1 204 ? 2.874 0.233 -5.321 1.00 95.56 204 LEU A N 1
ATOM 1630 C CA . LEU A 1 204 ? 1.782 1.013 -5.917 1.00 95.56 204 LEU A CA 1
ATOM 1631 C C . LEU A 1 204 ? 0.873 0.137 -6.797 1.00 95.56 204 LEU A C 1
ATOM 1633 O O . LEU A 1 204 ? -0.349 0.240 -6.709 1.00 95.56 204 LEU A O 1
ATOM 1637 N N . ASN A 1 205 ? 1.446 -0.787 -7.576 1.00 89.00 205 ASN A N 1
ATOM 1638 C CA . ASN A 1 205 ? 0.665 -1.741 -8.371 1.00 89.00 205 ASN A CA 1
ATOM 1639 C C . ASN A 1 205 ? -0.174 -2.680 -7.492 1.00 89.00 205 ASN A C 1
ATOM 1641 O O . ASN A 1 205 ? -1.290 -3.039 -7.860 1.00 89.00 205 ASN A O 1
ATOM 1645 N N . LEU A 1 206 ? 0.340 -3.088 -6.327 1.00 93.94 206 LEU A N 1
ATOM 1646 C CA . LEU A 1 206 ? -0.431 -3.879 -5.367 1.00 93.94 206 LEU A CA 1
ATOM 1647 C C . LEU A 1 206 ? -1.607 -3.080 -4.802 1.00 93.94 206 LEU A C 1
ATOM 1649 O O . LEU A 1 206 ? -2.709 -3.618 -4.770 1.00 93.94 206 LEU A O 1
ATOM 1653 N N . LYS A 1 207 ? -1.410 -1.804 -4.431 1.00 95.44 207 LYS A N 1
ATOM 1654 C CA . LYS A 1 207 ? -2.507 -0.909 -4.007 1.00 95.44 207 LYS A CA 1
ATOM 1655 C C . LYS A 1 207 ? -3.578 -0.775 -5.085 1.00 95.44 207 LYS A C 1
ATOM 1657 O O . LYS A 1 207 ? -4.758 -0.800 -4.775 1.00 95.44 207 LYS A O 1
ATOM 1662 N N . GLU A 1 208 ? -3.180 -0.691 -6.349 1.00 90.00 208 GLU A N 1
ATOM 1663 C CA . GLU A 1 208 ? -4.114 -0.638 -7.475 1.00 90.00 208 GLU A CA 1
ATOM 1664 C C . GLU A 1 208 ? -4.943 -1.920 -7.641 1.00 90.00 208 GLU A C 1
ATOM 1666 O O . GLU A 1 208 ? -6.115 -1.850 -8.010 1.00 90.00 208 GLU A O 1
ATOM 1671 N N . LYS A 1 209 ? -4.353 -3.088 -7.374 1.00 89.06 209 LYS A N 1
ATOM 1672 C CA . LYS A 1 209 ? -5.027 -4.383 -7.537 1.00 89.06 209 LYS A CA 1
ATOM 1673 C C . LYS A 1 209 ? -6.109 -4.646 -6.486 1.00 89.06 209 LYS A C 1
ATOM 1675 O O . LYS A 1 209 ? -6.917 -5.550 -6.692 1.00 89.06 209 LYS A O 1
ATOM 1680 N N . VAL A 1 210 ? -6.123 -3.914 -5.369 1.00 92.31 210 VAL A N 1
ATOM 1681 C CA . VAL A 1 210 ? -7.079 -4.132 -4.275 1.00 92.31 210 VAL A CA 1
ATOM 1682 C C . VAL A 1 210 ? -7.711 -2.840 -3.782 1.00 92.31 210 VAL A C 1
ATOM 1684 O O . VAL A 1 210 ? -7.042 -1.944 -3.282 1.00 92.31 210 VAL A O 1
ATOM 1687 N N . ASP A 1 211 ? -9.037 -2.795 -3.827 1.00 95.81 211 ASP A N 1
ATOM 1688 C CA . ASP A 1 211 ? -9.819 -1.710 -3.243 1.00 95.81 211 ASP A CA 1
ATOM 1689 C C . ASP A 1 211 ? -10.467 -2.194 -1.937 1.00 95.81 211 ASP A C 1
ATOM 1691 O O . ASP A 1 211 ? -11.560 -2.772 -1.919 1.00 95.81 211 ASP A O 1
ATOM 1695 N N . LEU A 1 212 ? -9.734 -2.018 -0.831 1.00 98.50 212 LEU A N 1
ATOM 1696 C CA . LEU A 1 212 ? -10.176 -2.443 0.501 1.00 98.50 212 LEU A CA 1
ATOM 1697 C C . LEU A 1 212 ? -11.440 -1.708 0.938 1.00 98.50 212 LEU A C 1
ATOM 1699 O O . LEU A 1 212 ? -12.351 -2.327 1.491 1.00 98.50 212 LEU A O 1
ATOM 1703 N N . LEU A 1 213 ? -11.509 -0.399 0.688 1.00 98.56 213 LEU A N 1
ATOM 1704 C CA . LEU A 1 213 ? -12.661 0.396 1.078 1.00 98.56 213 LEU A CA 1
ATOM 1705 C C . LEU A 1 213 ? -13.899 -0.037 0.294 1.00 98.56 213 LEU A C 1
ATOM 1707 O O . LEU A 1 213 ? -14.951 -0.242 0.893 1.00 98.56 213 LEU A O 1
ATOM 1711 N N . GLN A 1 214 ? -13.788 -0.242 -1.018 1.00 98.19 214 GLN A N 1
ATOM 1712 C CA . GLN A 1 214 ? -14.904 -0.715 -1.831 1.00 98.19 214 GLN A CA 1
ATOM 1713 C C . GLN A 1 214 ? -15.367 -2.116 -1.415 1.00 98.19 214 GLN A C 1
ATOM 1715 O O . GLN A 1 214 ? -16.575 -2.350 -1.342 1.00 98.19 214 GLN A O 1
ATOM 1720 N N . ALA A 1 215 ? -14.445 -3.033 -1.096 1.00 98.44 215 ALA A N 1
ATOM 1721 C CA . ALA A 1 215 ? -14.794 -4.363 -0.590 1.00 98.44 215 ALA A CA 1
ATOM 1722 C C . ALA A 1 215 ? -15.621 -4.286 0.708 1.00 98.44 215 ALA A C 1
ATOM 1724 O O . ALA A 1 215 ? -16.631 -4.980 0.844 1.00 98.44 215 ALA A O 1
ATOM 1725 N N . LEU A 1 216 ? -15.240 -3.400 1.634 1.00 98.81 216 LEU A N 1
ATOM 1726 C CA . LEU A 1 216 ? -15.983 -3.159 2.875 1.00 98.81 216 LEU A CA 1
ATOM 1727 C C . LEU A 1 216 ? -17.352 -2.513 2.610 1.00 98.81 216 LEU A C 1
ATOM 1729 O O . LEU A 1 216 ? -18.369 -2.999 3.112 1.00 98.81 216 LEU A O 1
ATOM 1733 N N . LYS A 1 217 ? -17.409 -1.483 1.760 1.00 98.62 217 LYS A N 1
ATOM 1734 C CA . LYS A 1 217 ? -18.653 -0.778 1.411 1.00 98.62 217 LYS A CA 1
ATOM 1735 C C . LYS A 1 217 ? -19.689 -1.683 0.755 1.00 98.62 217 LYS A C 1
ATOM 1737 O O . LYS A 1 217 ? -20.869 -1.613 1.092 1.00 98.62 217 LYS A O 1
ATOM 1742 N N . LEU A 1 218 ? -19.268 -2.586 -0.135 1.00 98.31 218 LEU A N 1
ATOM 1743 C CA . LEU A 1 218 ? -20.165 -3.573 -0.754 1.00 98.31 218 LEU A CA 1
ATOM 1744 C C . LEU A 1 218 ? -20.805 -4.522 0.270 1.00 98.31 218 LEU A C 1
ATOM 1746 O O . LEU A 1 218 ? -21.890 -5.043 0.019 1.00 98.31 218 LEU A O 1
ATOM 1750 N N . ALA A 1 219 ? -20.168 -4.714 1.427 1.00 98.38 219 ALA A N 1
ATOM 1751 C CA . ALA A 1 219 ? -20.707 -5.468 2.555 1.00 98.38 219 ALA A CA 1
ATOM 1752 C C . ALA A 1 219 ? -21.480 -4.595 3.569 1.00 98.38 219 ALA A C 1
ATOM 1754 O O . ALA A 1 219 ? -21.893 -5.095 4.615 1.00 98.38 219 ALA A O 1
ATOM 1755 N N . GLY A 1 220 ? -21.683 -3.304 3.282 1.00 98.56 220 GLY A N 1
ATOM 1756 C CA . GLY A 1 220 ? -22.345 -2.352 4.179 1.00 98.56 220 GLY A CA 1
ATOM 1757 C C . GLY A 1 220 ? -21.480 -1.891 5.357 1.00 98.56 220 GLY A C 1
ATOM 1758 O O . GLY A 1 220 ? -22.023 -1.419 6.354 1.00 98.56 220 GLY A O 1
ATOM 1759 N N . ILE A 1 221 ? -20.156 -2.051 5.266 1.00 98.81 221 ILE A N 1
ATOM 1760 C CA . ILE A 1 221 ? -19.192 -1.613 6.279 1.00 98.81 221 ILE A CA 1
ATOM 1761 C C . ILE A 1 221 ? -18.597 -0.276 5.831 1.00 98.81 221 ILE A C 1
ATOM 1763 O O . ILE A 1 221 ? -17.758 -0.216 4.935 1.00 98.81 221 ILE A O 1
ATOM 1767 N N . GLU A 1 222 ? -19.052 0.804 6.459 1.00 98.50 222 GLU A N 1
ATOM 1768 C CA . GLU A 1 222 ? -18.712 2.185 6.104 1.00 98.50 222 GLU A CA 1
ATOM 1769 C C . GLU A 1 222 ? -17.854 2.853 7.196 1.00 98.50 222 GLU A C 1
ATOM 1771 O O . GLU A 1 222 ? -18.122 2.628 8.384 1.00 98.50 222 GLU A O 1
ATOM 1776 N N . PRO A 1 223 ? -16.879 3.713 6.831 1.00 98.31 223 PRO A N 1
ATOM 1777 C CA . PRO A 1 223 ? -16.063 4.476 7.778 1.00 98.31 223 PRO A CA 1
ATOM 1778 C C . PRO A 1 223 ? -16.848 5.663 8.354 1.00 98.31 223 PRO A C 1
ATOM 1780 O O . PRO A 1 223 ? -16.682 6.816 7.954 1.00 98.31 223 PRO A O 1
ATOM 1783 N N . ASN A 1 224 ? -17.774 5.376 9.262 1.00 98.06 224 ASN A N 1
ATOM 1784 C CA . ASN A 1 224 ? -18.729 6.343 9.809 1.00 98.06 224 ASN A CA 1
ATOM 1785 C C . ASN A 1 224 ? -18.783 6.346 11.349 1.00 98.06 224 ASN A C 1
ATOM 1787 O O . ASN A 1 224 ? -19.737 6.874 11.919 1.00 98.06 224 ASN A O 1
ATOM 1791 N N . GLY A 1 225 ? -17.791 5.742 12.013 1.00 98.06 225 GLY A N 1
ATOM 1792 C CA . GLY A 1 225 ? -17.738 5.585 13.474 1.00 98.06 225 GLY A CA 1
ATOM 1793 C C . GLY A 1 225 ? -18.592 4.432 14.013 1.00 98.06 225 GLY A C 1
ATOM 1794 O O . GLY A 1 225 ? -18.728 4.263 15.222 1.00 98.06 225 GLY A O 1
ATOM 1795 N N . THR A 1 226 ? -19.200 3.623 13.139 1.00 98.44 226 THR A N 1
ATOM 1796 C CA . THR A 1 226 ? -19.946 2.430 13.561 1.00 98.44 226 THR A CA 1
ATOM 1797 C C . THR A 1 226 ? -18.988 1.309 13.959 1.00 98.44 226 THR A C 1
ATOM 1799 O O . THR A 1 226 ? -17.900 1.161 13.399 1.00 98.44 226 THR A O 1
ATOM 1802 N N . PHE A 1 227 ? -19.422 0.489 14.916 1.00 98.69 227 PHE A N 1
ATOM 1803 C CA . PHE A 1 227 ? -18.725 -0.724 15.324 1.00 98.69 227 PHE A CA 1
ATOM 1804 C C . PHE A 1 227 ? -19.200 -1.918 14.504 1.00 98.69 227 PHE A C 1
ATOM 1806 O O . PHE A 1 227 ? -20.401 -2.156 14.362 1.00 98.69 227 PHE A O 1
ATOM 1813 N N . TYR A 1 228 ? -18.251 -2.707 14.016 1.00 98.75 228 TYR A N 1
ATOM 1814 C CA . TYR A 1 228 ? -18.517 -3.914 13.247 1.00 98.75 228 TYR A CA 1
ATOM 1815 C C . TYR A 1 228 ? -17.811 -5.102 13.884 1.00 98.75 228 TYR A C 1
ATOM 1817 O O . TYR A 1 228 ? -16.718 -4.977 14.438 1.00 98.75 228 TYR A O 1
ATOM 1825 N N . LYS A 1 229 ? -18.417 -6.286 13.773 1.00 98.69 229 LYS A N 1
ATOM 1826 C CA . LYS A 1 229 ? -17.753 -7.528 14.174 1.00 98.69 229 LYS A CA 1
ATOM 1827 C C . LYS A 1 229 ? -16.493 -7.727 13.343 1.00 98.69 229 LYS A C 1
ATOM 1829 O O . LYS A 1 229 ? -16.543 -7.637 12.116 1.00 98.69 229 LYS A O 1
ATOM 1834 N N . LEU A 1 230 ? -15.393 -8.069 14.006 1.00 98.38 230 LEU A N 1
ATOM 1835 C CA . LEU A 1 230 ? -14.108 -8.302 13.349 1.00 98.38 230 LEU A CA 1
ATOM 1836 C C . LEU A 1 230 ? -14.208 -9.386 12.264 1.00 98.38 230 LEU A C 1
ATOM 1838 O O . LEU A 1 230 ? -13.603 -9.257 11.201 1.00 98.38 230 LEU A O 1
ATOM 1842 N N . ASP A 1 231 ? -15.003 -10.428 12.512 1.00 98.25 231 ASP A N 1
ATOM 1843 C CA . ASP A 1 231 ? -15.225 -11.506 11.547 1.00 98.25 231 ASP A CA 1
ATOM 1844 C C . ASP A 1 231 ? -15.977 -11.016 10.301 1.00 98.25 231 ASP A C 1
ATOM 1846 O O . ASP A 1 231 ? -15.596 -11.380 9.195 1.00 98.25 231 ASP A O 1
ATOM 1850 N N . ASN A 1 232 ? -16.941 -10.097 10.445 1.00 98.75 232 ASN A N 1
ATOM 1851 C CA . ASN A 1 232 ? -17.641 -9.510 9.296 1.00 98.75 232 ASN A CA 1
ATOM 1852 C C . ASN A 1 232 ? -16.693 -8.673 8.423 1.00 98.75 232 ASN A C 1
ATOM 1854 O O . ASN A 1 232 ? -16.785 -8.733 7.201 1.00 98.75 232 ASN A O 1
ATOM 1858 N N . ILE A 1 233 ? -15.775 -7.912 9.034 1.00 98.75 233 ILE A N 1
ATOM 1859 C CA . ILE A 1 233 ? -14.742 -7.156 8.304 1.00 98.75 233 ILE A CA 1
ATOM 1860 C C . ILE A 1 233 ? -13.833 -8.126 7.541 1.00 98.75 233 ILE A C 1
ATOM 1862 O O . ILE A 1 233 ? -13.578 -7.936 6.351 1.00 98.75 233 ILE A O 1
ATOM 1866 N N . ARG A 1 234 ? -13.370 -9.191 8.209 1.00 98.50 234 ARG A N 1
ATOM 1867 C CA . ARG A 1 234 ? -12.508 -10.209 7.595 1.00 98.50 234 ARG A CA 1
ATOM 1868 C C . ARG A 1 234 ? -13.193 -10.889 6.412 1.00 98.50 234 ARG A C 1
ATOM 1870 O O . ARG A 1 234 ? -12.574 -11.021 5.359 1.00 98.50 234 ARG A O 1
ATOM 1877 N N . ASP A 1 235 ? -14.452 -11.282 6.575 1.00 98.69 235 ASP A N 1
ATOM 1878 C CA . ASP A 1 235 ? -15.231 -11.955 5.537 1.00 98.69 235 ASP A CA 1
ATOM 1879 C C . ASP A 1 235 ? -15.540 -11.021 4.363 1.00 98.69 235 ASP A C 1
ATOM 1881 O O . ASP A 1 235 ? -15.437 -11.439 3.213 1.00 98.69 235 ASP A O 1
ATOM 1885 N N . ALA A 1 236 ? -15.856 -9.748 4.622 1.00 98.69 236 ALA A N 1
ATOM 1886 C CA . ALA A 1 236 ? -16.083 -8.753 3.574 1.00 98.69 236 ALA A CA 1
ATOM 1887 C C . ALA A 1 236 ? -14.847 -8.579 2.682 1.00 98.69 236 ALA A C 1
ATOM 1889 O O . ALA A 1 236 ? -14.938 -8.684 1.458 1.00 98.69 236 ALA A O 1
ATOM 1890 N N . ILE A 1 237 ? -13.675 -8.396 3.294 1.00 98.50 237 ILE A N 1
ATOM 1891 C CA . ILE A 1 237 ? -12.409 -8.267 2.565 1.00 98.50 237 ILE A CA 1
ATOM 1892 C C . ILE A 1 237 ? -12.080 -9.567 1.826 1.00 98.50 237 ILE A C 1
ATOM 1894 O O . ILE A 1 237 ? -11.740 -9.526 0.645 1.00 98.50 237 ILE A O 1
ATOM 1898 N N . LYS A 1 238 ? -12.230 -10.728 2.480 1.00 98.44 238 LYS A N 1
ATOM 1899 C CA . LYS A 1 238 ? -11.985 -12.030 1.849 1.00 98.44 238 LYS A CA 1
ATOM 1900 C C . LYS A 1 238 ? -12.869 -12.252 0.628 1.00 98.44 238 LYS A C 1
ATOM 1902 O O . LYS A 1 238 ? -12.378 -12.712 -0.395 1.00 98.44 238 LYS A O 1
ATOM 1907 N N . ASN A 1 239 ? -14.149 -11.911 0.713 1.00 98.00 239 ASN A N 1
ATOM 1908 C CA . ASN A 1 239 ? -15.079 -12.054 -0.403 1.00 98.00 239 ASN A CA 1
ATOM 1909 C C . ASN A 1 239 ? -14.797 -11.048 -1.527 1.00 98.00 239 ASN A C 1
ATOM 1911 O O . ASN A 1 239 ? -14.993 -11.381 -2.692 1.00 98.00 239 ASN A O 1
ATOM 1915 N N . GLY A 1 240 ? -14.336 -9.838 -1.193 1.00 96.06 240 GLY A N 1
ATOM 1916 C CA . GLY A 1 240 ? -14.007 -8.806 -2.179 1.00 96.06 240 GLY A CA 1
ATOM 1917 C C . GLY A 1 240 ? -12.679 -9.033 -2.905 1.00 96.06 240 GLY A C 1
ATOM 1918 O O . GLY A 1 240 ? -12.579 -8.738 -4.091 1.00 96.06 240 GLY A O 1
ATOM 1919 N N . ILE A 1 241 ? -11.668 -9.564 -2.211 1.00 93.69 241 ILE A N 1
ATOM 1920 C CA . ILE A 1 241 ? -10.288 -9.692 -2.718 1.00 93.69 241 ILE A CA 1
ATOM 1921 C C . ILE A 1 241 ? -9.915 -11.145 -3.055 1.00 93.69 241 ILE A C 1
ATOM 1923 O O . ILE A 1 241 ? -9.010 -11.388 -3.849 1.00 93.69 241 ILE A O 1
ATOM 1927 N N . GLY A 1 242 ? -10.604 -12.124 -2.469 1.00 96.06 242 GLY A N 1
ATOM 1928 C CA . GLY A 1 242 ? -10.348 -13.555 -2.657 1.00 96.06 242 GLY A CA 1
ATOM 1929 C C . GLY A 1 242 ? -9.349 -14.168 -1.671 1.00 96.06 242 GLY A C 1
ATOM 1930 O O . GLY A 1 242 ? -9.153 -15.380 -1.705 1.00 96.06 242 GLY A O 1
ATOM 1931 N N . TYR A 1 243 ? -8.757 -13.370 -0.778 1.00 97.00 243 TYR A N 1
ATOM 1932 C CA . TYR A 1 243 ? -7.738 -13.809 0.183 1.00 97.00 243 TYR A CA 1
AT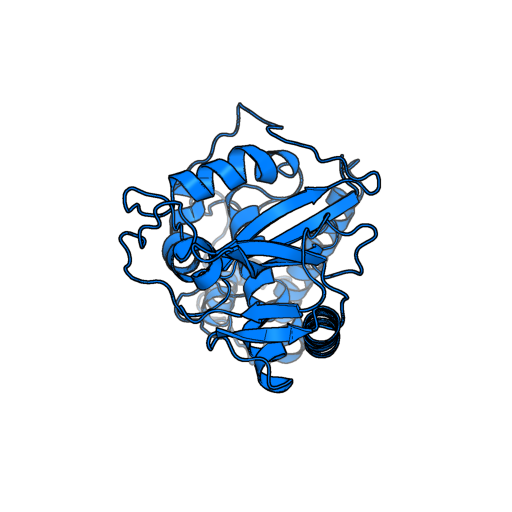OM 1933 C C . TYR A 1 243 ? -8.086 -13.371 1.601 1.00 97.00 243 TYR A C 1
ATOM 1935 O O . TYR A 1 243 ? -8.623 -12.285 1.817 1.00 97.00 243 TYR A O 1
ATOM 1943 N N . THR A 1 244 ? -7.775 -14.213 2.585 1.00 98.06 244 THR A N 1
ATOM 1944 C CA . THR A 1 244 ? -8.064 -13.907 3.991 1.00 98.06 244 THR A CA 1
ATOM 1945 C C . THR A 1 244 ? -7.098 -12.828 4.502 1.00 98.06 244 THR A C 1
ATOM 1947 O O . THR A 1 244 ? -5.890 -13.067 4.479 1.00 98.06 244 THR A O 1
ATOM 1950 N N . PRO A 1 245 ? -7.566 -11.665 5.000 1.00 98.38 245 PRO A N 1
ATOM 1951 C CA . PRO A 1 245 ? -6.662 -10.633 5.499 1.00 98.38 245 PRO A CA 1
ATOM 1952 C C . PRO A 1 245 ? -6.228 -10.880 6.948 1.00 98.38 245 PRO A C 1
ATOM 1954 O O . PRO A 1 245 ? -6.987 -11.387 7.784 1.00 98.38 245 PRO A O 1
ATOM 1957 N N . GLY A 1 246 ? -5.031 -10.403 7.280 1.00 98.38 246 GLY A N 1
ATOM 1958 C CA . GLY A 1 246 ? -4.678 -10.045 8.649 1.00 98.38 246 GLY A CA 1
ATOM 1959 C C . GLY A 1 246 ? -5.251 -8.675 8.995 1.00 98.38 246 GLY A C 1
ATOM 1960 O O . GLY A 1 246 ? -5.255 -7.777 8.161 1.00 98.38 246 GLY A O 1
ATOM 1961 N N . ILE A 1 247 ? -5.736 -8.505 10.221 1.00 98.62 247 ILE A N 1
ATOM 1962 C CA . ILE A 1 247 ? -6.292 -7.232 10.691 1.00 98.62 247 ILE A CA 1
ATOM 1963 C C . ILE A 1 247 ? -5.606 -6.876 12.000 1.00 98.62 247 ILE A C 1
ATOM 1965 O O . ILE A 1 247 ? -5.559 -7.709 12.912 1.00 98.62 247 ILE A O 1
ATOM 1969 N N . THR A 1 248 ? -5.091 -5.653 12.097 1.00 98.56 248 THR A N 1
ATOM 1970 C CA . THR A 1 248 ? -4.635 -5.076 13.360 1.00 98.56 248 THR A CA 1
ATOM 1971 C C . THR A 1 248 ? -5.480 -3.872 13.736 1.00 98.56 248 THR A C 1
ATOM 1973 O O . THR A 1 248 ? -6.016 -3.147 12.896 1.00 98.56 248 THR A O 1
ATOM 1976 N N . CYS A 1 249 ? -5.608 -3.682 15.041 1.00 98.62 249 CYS A N 1
ATOM 1977 C CA . CYS A 1 249 ? -6.373 -2.614 15.638 1.00 98.62 249 CYS A CA 1
ATOM 1978 C C . CYS A 1 249 ? -5.482 -1.794 16.555 1.00 98.62 249 CYS A C 1
ATOM 1980 O O . CYS A 1 249 ? -4.554 -2.307 17.193 1.00 98.62 249 CYS A O 1
ATOM 1982 N N . ASN A 1 250 ? -5.795 -0.510 16.644 1.00 98.06 250 ASN A N 1
ATOM 1983 C CA . ASN A 1 250 ? -5.259 0.358 17.676 1.00 98.06 250 ASN A CA 1
ATOM 1984 C C . ASN A 1 250 ? -6.410 0.833 18.580 1.00 98.06 250 ASN A C 1
ATOM 1986 O O . ASN A 1 250 ? -7.476 0.207 18.615 1.00 98.06 250 ASN A O 1
ATOM 1990 N N . VAL A 1 251 ? -6.149 1.869 19.376 1.00 98.19 251 VAL A N 1
ATOM 1991 C CA . VAL A 1 251 ? -7.126 2.439 20.299 1.00 98.19 251 VAL A CA 1
ATOM 1992 C C . VAL A 1 251 ? -7.202 3.946 20.085 1.00 98.19 251 VAL A C 1
ATOM 1994 O O . VAL A 1 251 ? -6.156 4.605 20.057 1.00 98.19 251 VAL A O 1
ATOM 1997 N N . ASP A 1 252 ? -8.418 4.467 19.949 1.00 97.75 252 ASP A N 1
ATOM 1998 C CA . ASP A 1 252 ? -8.689 5.898 19.790 1.00 97.75 252 ASP A CA 1
ATOM 1999 C C . ASP A 1 252 ? -8.425 6.677 21.102 1.00 97.75 252 ASP A C 1
ATOM 2001 O O . ASP A 1 252 ? -8.008 6.131 22.136 1.00 97.75 252 ASP A O 1
ATOM 2005 N N . ALA A 1 253 ? -8.650 7.992 21.097 1.00 97.44 253 ALA A N 1
ATOM 2006 C CA . ALA A 1 253 ? -8.521 8.810 22.303 1.00 97.44 253 ALA A CA 1
ATOM 2007 C C . ALA A 1 253 ? -9.505 8.416 23.429 1.00 97.44 253 ALA A C 1
ATOM 2009 O O . ALA A 1 253 ? -9.178 8.618 24.609 1.00 97.44 253 ALA A O 1
ATOM 2010 N N . SER A 1 254 ? -10.659 7.840 23.073 1.00 96.88 254 SER A N 1
ATOM 2011 C CA . SER A 1 254 ? -11.753 7.439 23.970 1.00 96.88 254 SER A CA 1
ATOM 2012 C C . SER A 1 254 ? -11.554 6.059 24.607 1.00 96.88 254 SER A C 1
ATOM 2014 O O . SER A 1 254 ? -12.181 5.761 25.622 1.00 96.88 254 SER A O 1
ATOM 2016 N N . GLY A 1 255 ? -10.653 5.232 24.072 1.00 96.94 255 GLY A N 1
ATOM 2017 C CA . GLY A 1 255 ? -10.406 3.870 24.543 1.00 96.94 255 GLY A CA 1
ATOM 2018 C C . GLY A 1 255 ? -11.074 2.766 23.712 1.00 96.94 255 GLY A C 1
ATOM 2019 O O . GLY A 1 255 ? -11.027 1.605 24.121 1.00 96.94 255 GLY A O 1
ATOM 2020 N N . HIS A 1 256 ? -11.683 3.088 22.574 1.00 97.62 256 HIS A N 1
ATOM 2021 C CA . HIS A 1 256 ? -12.316 2.138 21.668 1.00 97.62 256 HIS A CA 1
ATOM 2022 C C . HIS A 1 256 ? -11.290 1.410 20.799 1.00 97.62 256 HIS A C 1
ATOM 2024 O O . HIS A 1 256 ? -10.352 2.009 20.281 1.00 97.62 256 HIS A O 1
ATOM 2030 N N . SER A 1 257 ? -11.477 0.098 20.626 1.00 98.38 257 SER A N 1
ATOM 2031 C CA . SER A 1 257 ? -10.715 -0.676 19.642 1.00 98.38 257 SER A CA 1
ATOM 2032 C C . SER A 1 257 ? -11.229 -0.350 18.244 1.00 98.38 257 SER A C 1
ATOM 2034 O O . SER A 1 257 ? -12.436 -0.408 18.018 1.00 98.38 257 SER A O 1
ATOM 2036 N N . GLN A 1 258 ? -10.323 -0.050 17.318 1.00 98.62 258 GLN A N 1
ATOM 2037 C CA . GLN A 1 258 ? -10.679 0.422 15.981 1.00 98.62 258 GLN A CA 1
ATOM 2038 C C . GLN A 1 258 ? -9.804 -0.182 14.879 1.00 98.62 258 GLN A C 1
ATOM 2040 O O . GLN A 1 258 ? -8.647 -0.539 15.123 1.00 98.62 258 GLN A O 1
ATOM 2045 N N . LEU A 1 259 ? -10.369 -0.309 13.676 1.00 98.62 259 LEU A N 1
ATOM 2046 C CA . LEU A 1 259 ? -9.718 -0.877 12.494 1.00 98.62 259 LEU A CA 1
ATOM 2047 C C . LEU A 1 259 ? -8.545 0.002 12.044 1.00 98.62 259 LEU A C 1
ATOM 2049 O O . LEU A 1 259 ? -8.751 1.070 11.482 1.00 98.62 259 LEU A O 1
ATOM 2053 N N . HIS A 1 260 ? -7.315 -0.469 12.249 1.00 98.56 260 HIS A N 1
ATOM 2054 C CA . HIS A 1 260 ? -6.122 0.339 12.007 1.00 98.56 260 HIS A CA 1
ATOM 2055 C C . HIS A 1 260 ? -5.377 -0.072 10.738 1.00 98.56 260 HIS A C 1
ATOM 2057 O O . HIS A 1 260 ? -5.186 0.760 9.856 1.00 98.56 260 HIS A O 1
ATOM 2063 N N . GLU A 1 261 ? -4.977 -1.339 10.614 1.00 98.69 261 GLU A N 1
ATOM 2064 C CA . GLU A 1 261 ? -4.249 -1.817 9.434 1.00 98.69 261 GLU A CA 1
ATOM 2065 C C . GLU A 1 261 ? -4.780 -3.157 8.940 1.00 98.69 261 GLU A C 1
ATOM 2067 O O . GLU A 1 261 ? -5.230 -4.012 9.711 1.00 98.69 261 GLU A O 1
ATOM 2072 N N . ILE A 1 262 ? -4.659 -3.350 7.631 1.00 98.81 262 ILE A N 1
ATOM 2073 C CA . ILE A 1 262 ? -4.999 -4.578 6.928 1.00 98.81 262 ILE A CA 1
ATOM 2074 C C . ILE A 1 262 ? -3.739 -5.117 6.254 1.00 98.81 262 ILE A C 1
ATOM 2076 O O . ILE A 1 262 ? -3.000 -4.384 5.599 1.00 98.81 262 ILE A O 1
ATOM 2080 N N . TYR A 1 263 ? -3.515 -6.415 6.429 1.00 98.69 263 TYR A N 1
ATOM 2081 C CA . TYR A 1 263 ? -2.359 -7.155 5.946 1.00 98.69 263 TYR A CA 1
ATOM 2082 C C . TYR A 1 263 ? -2.834 -8.162 4.904 1.00 98.69 263 TYR A C 1
ATOM 2084 O O . TYR A 1 263 ? -3.659 -9.028 5.204 1.00 98.69 263 TYR A O 1
ATOM 2092 N N . LEU A 1 264 ? -2.286 -8.074 3.698 1.00 98.50 264 LEU A N 1
ATOM 2093 C CA . LEU A 1 264 ? -2.444 -9.072 2.643 1.00 98.50 264 LEU A CA 1
ATOM 2094 C C . LEU A 1 264 ? -1.086 -9.712 2.367 1.00 98.50 264 LEU A C 1
ATOM 2096 O O . LEU A 1 264 ? -0.066 -9.028 2.434 1.00 98.50 264 LEU A O 1
ATOM 2100 N N . CYS A 1 265 ? -1.056 -11.007 2.056 1.00 98.00 265 CYS A N 1
ATOM 2101 C CA . CYS A 1 265 ? 0.192 -11.673 1.702 1.00 98.00 265 CYS A CA 1
ATOM 2102 C C . CYS A 1 265 ? 0.409 -11.666 0.194 1.00 98.00 265 CYS A C 1
ATOM 2104 O O . CYS A 1 265 ? -0.531 -11.834 -0.582 1.00 98.00 265 CYS A O 1
ATOM 2106 N N . VAL A 1 266 ? 1.658 -11.470 -0.210 1.00 94.25 266 VAL A N 1
ATOM 2107 C CA . VAL A 1 266 ? 2.080 -11.426 -1.611 1.00 94.25 266 VAL A CA 1
ATOM 2108 C C . VAL A 1 266 ? 3.192 -12.445 -1.819 1.00 94.25 266 VAL A C 1
ATOM 2110 O O . VAL A 1 266 ? 4.031 -12.655 -0.935 1.00 94.25 266 VAL A O 1
ATOM 2113 N N . ASP A 1 267 ? 3.178 -13.096 -2.982 1.00 87.62 267 ASP A N 1
ATOM 2114 C CA . ASP A 1 267 ? 4.247 -14.001 -3.391 1.00 87.62 267 ASP A CA 1
ATOM 2115 C C . ASP A 1 267 ? 5.612 -13.292 -3.447 1.00 87.62 267 ASP A C 1
ATOM 2117 O O . ASP A 1 267 ? 5.721 -12.066 -3.529 1.00 87.62 267 ASP A O 1
ATOM 2121 N N . THR A 1 268 ? 6.691 -14.070 -3.424 1.00 83.62 268 THR A N 1
ATOM 2122 C CA . THR A 1 268 ? 8.051 -13.518 -3.444 1.00 83.62 268 THR A CA 1
ATOM 2123 C C . THR A 1 268 ? 8.468 -12.931 -4.796 1.00 83.62 268 THR A C 1
ATOM 2125 O O . THR A 1 268 ? 9.582 -12.429 -4.932 1.00 83.62 268 THR A O 1
ATOM 2128 N N . CYS A 1 269 ? 7.595 -12.992 -5.804 1.00 78.50 269 CYS A N 1
ATOM 2129 C CA . CYS A 1 269 ? 7.757 -12.318 -7.089 1.00 78.50 269 CYS A CA 1
ATOM 2130 C C . CYS A 1 269 ? 7.029 -10.964 -7.116 1.00 78.50 269 CYS A C 1
ATOM 2132 O O . CYS A 1 269 ? 7.022 -10.307 -8.157 1.00 78.50 269 CYS A O 1
ATOM 2134 N N . VAL A 1 270 ? 6.380 -10.565 -6.013 1.00 82.62 270 VAL A N 1
ATOM 2135 C CA . VAL A 1 270 ? 5.566 -9.344 -5.885 1.00 82.62 270 VAL A CA 1
ATOM 2136 C C . VAL A 1 270 ? 4.528 -9.236 -7.012 1.00 82.62 270 VAL A C 1
ATOM 2138 O O . VAL A 1 270 ? 4.212 -8.162 -7.521 1.00 82.62 270 VAL A O 1
ATOM 2141 N N . SER A 1 271 ? 4.025 -10.387 -7.460 1.00 75.62 271 SER A N 1
ATOM 2142 C CA . SER A 1 271 ? 3.183 -10.490 -8.653 1.00 75.62 271 SER A CA 1
ATOM 2143 C C . SER A 1 271 ? 1.722 -10.719 -8.283 1.00 75.62 271 SER A C 1
ATOM 2145 O O . SER A 1 271 ? 0.834 -10.057 -8.834 1.00 75.62 271 SER A O 1
ATOM 2147 N N . ASN A 1 272 ? 1.467 -11.611 -7.323 1.00 81.56 272 ASN A N 1
ATOM 2148 C CA . ASN A 1 272 ? 0.121 -12.010 -6.930 1.00 81.56 272 ASN A CA 1
ATOM 2149 C C . ASN A 1 272 ? -0.056 -12.017 -5.415 1.00 81.56 272 ASN A C 1
ATOM 2151 O O . ASN A 1 272 ? 0.860 -12.345 -4.658 1.00 81.56 272 ASN A O 1
ATOM 2155 N N . PHE A 1 273 ? -1.283 -11.721 -4.992 1.00 93.62 273 PHE A N 1
ATOM 2156 C CA . PHE A 1 273 ? -1.725 -12.030 -3.641 1.00 93.62 273 PHE A CA 1
ATOM 2157 C C . PHE A 1 273 ? -1.809 -13.544 -3.444 1.00 93.62 273 PHE A C 1
ATOM 2159 O O . PHE A 1 273 ? -2.123 -14.286 -4.374 1.00 93.62 273 PHE A O 1
ATOM 2166 N N . VAL A 1 274 ? -1.516 -13.987 -2.227 1.00 93.12 274 VAL A N 1
ATOM 2167 C CA . VAL A 1 274 ? -1.553 -15.389 -1.804 1.00 93.12 274 VAL A CA 1
ATOM 2168 C C . VAL A 1 274 ? -2.181 -15.488 -0.416 1.00 93.12 274 VAL A C 1
ATOM 2170 O O . VAL A 1 274 ? -2.231 -14.507 0.327 1.00 93.12 274 VAL A O 1
ATOM 2173 N N . GLU A 1 275 ? -2.655 -16.677 -0.040 1.00 96.50 275 GLU A N 1
ATOM 2174 C CA . GLU A 1 275 ? -3.095 -16.904 1.338 1.00 96.50 275 GLU A CA 1
ATOM 2175 C C . GLU A 1 275 ? -1.913 -16.770 2.302 1.00 96.50 275 GLU A C 1
ATOM 2177 O O . GLU A 1 275 ? -0.819 -17.286 2.062 1.00 96.50 275 GLU A O 1
ATOM 2182 N N . CYS A 1 276 ? -2.147 -16.077 3.410 1.00 94.88 276 CYS A N 1
ATOM 2183 C CA . CYS A 1 276 ? -1.136 -15.881 4.431 1.00 94.88 276 CYS A CA 1
ATOM 2184 C C . CYS A 1 276 ? -0.873 -17.171 5.219 1.00 94.88 276 CYS A C 1
ATOM 2186 O O . CYS A 1 276 ? -1.776 -17.722 5.849 1.00 94.88 276 CYS A O 1
ATOM 2188 N N . SER A 1 277 ? 0.389 -17.603 5.274 1.00 89.50 277 SER A N 1
ATOM 2189 C CA . SER A 1 277 ? 0.829 -18.705 6.148 1.00 89.50 277 SER A CA 1
ATOM 2190 C C . SER A 1 277 ? 0.758 -18.348 7.639 1.00 89.50 277 SER A C 1
ATOM 2192 O O . SER A 1 277 ? 0.671 -19.225 8.498 1.00 89.50 277 SER A O 1
ATOM 2194 N N . LEU A 1 278 ? 0.834 -17.053 7.952 1.00 93.75 278 LEU A N 1
ATOM 2195 C CA . LEU A 1 278 ? 0.826 -16.488 9.296 1.00 93.75 278 LEU A CA 1
ATOM 2196 C C . LEU A 1 278 ? 0.056 -15.165 9.263 1.00 93.75 278 LEU A C 1
ATOM 2198 O O . LEU A 1 278 ? 0.116 -14.451 8.271 1.00 93.75 278 LEU A O 1
ATOM 2202 N N . PHE A 1 279 ? -0.617 -14.819 10.359 1.00 94.06 279 PHE A N 1
ATOM 2203 C CA . PHE A 1 279 ? -1.254 -13.514 10.532 1.00 94.06 279 PHE A CA 1
ATOM 2204 C C . PHE A 1 279 ? -0.584 -12.712 11.656 1.00 94.06 279 PHE A C 1
ATOM 2206 O O . PHE A 1 279 ? -0.133 -13.303 12.647 1.00 94.06 279 PHE A O 1
ATOM 2213 N N . PRO A 1 280 ? -0.541 -11.369 11.560 1.00 90.94 280 PRO A N 1
ATOM 2214 C CA . PRO A 1 280 ? -0.054 -10.525 12.643 1.00 90.94 280 PRO A CA 1
ATOM 2215 C C . PRO A 1 280 ? -0.961 -10.636 13.876 1.00 90.94 280 PRO A C 1
ATOM 2217 O O . PRO A 1 280 ? -2.151 -10.950 13.796 1.00 90.94 280 PRO A O 1
ATOM 2220 N N . LYS A 1 281 ? -0.411 -10.327 15.054 1.00 90.12 281 LYS A N 1
ATOM 2221 C CA . LYS A 1 281 ? -1.209 -10.245 16.285 1.00 90.12 281 LYS A CA 1
ATOM 2222 C C . LYS A 1 281 ? -2.072 -8.985 16.257 1.00 90.12 281 LYS A C 1
ATOM 2224 O O . LYS A 1 281 ? -1.596 -7.908 16.603 1.00 90.12 281 LYS A O 1
ATOM 2229 N N . GLY A 1 282 ? -3.346 -9.150 15.911 1.00 81.75 282 GLY A N 1
ATOM 2230 C CA . GLY A 1 282 ? -4.260 -8.041 15.641 1.00 81.75 282 GLY A CA 1
ATOM 2231 C C . GLY A 1 282 ? -4.574 -7.097 16.804 1.00 81.75 282 GLY A C 1
ATOM 2232 O O . GLY A 1 282 ? -4.895 -5.943 16.563 1.00 81.75 282 GLY A O 1
ATOM 2233 N N . ARG A 1 283 ? -4.489 -7.552 18.066 1.00 90.94 283 ARG A N 1
ATOM 2234 C CA . ARG A 1 283 ? -4.934 -6.786 19.261 1.00 90.94 283 ARG A CA 1
ATOM 2235 C C . ARG A 1 283 ? -6.329 -6.143 19.098 1.00 90.94 283 ARG A C 1
ATOM 2237 O O . ARG A 1 283 ? -6.595 -5.086 19.658 1.00 90.94 283 ARG A O 1
ATOM 2244 N N . CYS A 1 284 ? -7.206 -6.794 18.341 1.00 96.94 284 CYS A N 1
ATOM 2245 C CA . CYS A 1 284 ? -8.568 -6.344 18.082 1.00 96.94 284 CYS A CA 1
ATOM 2246 C C . CYS A 1 284 ? -9.545 -6.912 19.112 1.00 96.94 284 CYS A C 1
ATOM 2248 O O . CYS A 1 284 ? -9.421 -8.071 19.519 1.00 96.94 284 CYS A O 1
ATOM 2250 N N . SER A 1 285 ? -10.544 -6.113 19.479 1.00 97.12 285 SER A N 1
ATOM 2251 C CA . SER A 1 285 ? -11.757 -6.597 20.145 1.00 97.12 285 SER A CA 1
ATOM 2252 C C . SER A 1 285 ? -12.642 -7.398 19.175 1.00 97.12 285 SER A C 1
ATOM 2254 O O . SER A 1 285 ? -12.411 -7.409 17.966 1.00 97.12 285 SER A O 1
ATOM 2256 N N . SER A 1 286 ? -13.671 -8.082 19.693 1.00 97.44 286 SER A N 1
ATOM 2257 C CA . SER A 1 286 ? -14.649 -8.801 18.854 1.00 97.44 286 SER A CA 1
ATOM 2258 C C . SER A 1 286 ? -15.462 -7.867 17.956 1.00 97.44 286 SER A C 1
ATOM 2260 O O . SER A 1 286 ? -15.885 -8.270 16.875 1.00 97.44 286 SER A O 1
ATOM 2262 N N . GLU A 1 287 ? -15.666 -6.630 18.407 1.00 98.06 287 GLU A N 1
ATOM 2263 C CA . GLU A 1 287 ? -16.244 -5.530 17.641 1.00 98.06 287 GLU A CA 1
ATOM 2264 C C . GLU A 1 287 ? -15.266 -4.361 17.648 1.00 98.06 287 GLU A C 1
ATOM 2266 O O . GLU A 1 287 ? -14.662 -4.062 18.682 1.00 98.06 287 GLU A O 1
ATOM 2271 N N . VAL A 1 288 ? -15.087 -3.740 16.487 1.00 98.38 288 VAL A N 1
ATOM 2272 C CA . VAL A 1 288 ? -14.116 -2.668 16.266 1.00 98.38 288 VAL A CA 1
ATOM 2273 C C . VAL A 1 288 ? -14.787 -1.510 15.547 1.00 98.38 288 VAL A C 1
ATOM 2275 O O . VAL A 1 288 ? -15.614 -1.721 14.659 1.00 98.38 288 VAL A O 1
ATOM 2278 N N . GLU A 1 289 ? -14.443 -0.294 15.945 1.00 98.75 289 GLU A N 1
ATOM 2279 C CA . GLU A 1 289 ? -14.883 0.926 15.276 1.00 98.75 289 GLU A CA 1
ATOM 2280 C C . GLU A 1 289 ? -14.223 1.049 13.898 1.00 98.75 289 GLU A C 1
ATOM 2282 O O . GLU A 1 289 ? -13.039 0.741 13.735 1.00 98.75 289 GLU A O 1
ATOM 2287 N N . PHE A 1 290 ? -14.980 1.519 12.907 1.00 98.75 290 PHE A N 1
ATOM 2288 C CA . PHE A 1 290 ? -14.424 2.013 11.650 1.00 98.75 290 PHE A CA 1
ATOM 2289 C C . PHE A 1 290 ? -14.640 3.532 11.582 1.00 98.75 290 PHE A C 1
ATOM 2291 O O . PHE A 1 290 ? -15.716 3.978 11.162 1.00 98.75 290 PHE A O 1
ATOM 2298 N N . PRO A 1 291 ? -13.680 4.343 12.062 1.00 98.56 291 PRO A N 1
ATOM 2299 C CA . PRO A 1 291 ? -13.892 5.776 12.235 1.00 98.56 291 PRO A CA 1
ATOM 2300 C C . PRO A 1 291 ? -13.940 6.498 10.889 1.00 98.56 291 PRO A C 1
ATOM 2302 O O . PRO A 1 291 ? -13.347 6.061 9.902 1.00 98.56 291 PRO A O 1
ATOM 2305 N N . SER A 1 292 ? -14.608 7.646 10.852 1.00 98.06 292 SER A N 1
ATOM 2306 C CA . SER A 1 292 ? -14.524 8.568 9.714 1.00 98.06 292 SER A CA 1
ATOM 2307 C C . SER A 1 292 ? -13.140 9.213 9.609 1.00 98.06 292 SER A C 1
ATOM 2309 O O . SER A 1 292 ? -12.478 9.397 10.630 1.00 98.06 292 SER A O 1
ATOM 2311 N N . PHE A 1 293 ? -12.744 9.637 8.403 1.00 96.56 293 PHE A N 1
ATOM 2312 C CA . PHE A 1 293 ? -11.534 10.438 8.182 1.00 96.56 293 PHE A CA 1
ATOM 2313 C C . PHE A 1 293 ? -11.829 11.844 7.660 1.00 96.56 293 PHE A C 1
ATOM 2315 O O . PHE A 1 293 ? -12.370 12.024 6.546 1.00 96.56 293 PHE A O 1
#

Solvent-accessible surface area (backbone atoms only — not comparable to full-atom values): 16281 Å² total; per-residue (Å²): 128,81,91,67,77,92,82,61,97,82,65,79,56,59,62,37,86,87,60,64,65,55,68,79,65,35,56,92,44,44,73,56,41,48,74,75,54,57,44,77,47,81,78,74,58,89,25,56,70,55,55,31,50,46,30,32,37,46,41,33,59,40,50,96,82,26,55,72,40,51,44,54,50,49,50,53,52,48,49,54,50,45,51,50,54,45,69,68,40,88,66,89,52,66,29,24,40,43,32,31,30,33,58,25,54,59,49,47,24,85,54,81,50,23,52,25,71,91,40,80,69,70,86,49,68,25,45,70,45,61,35,51,24,35,81,88,72,54,62,65,60,57,61,35,86,89,62,61,67,58,71,82,67,38,66,81,45,46,71,52,39,56,63,45,40,52,39,48,53,67,72,59,38,79,26,63,72,54,56,34,48,45,34,31,35,27,41,35,62,42,45,93,72,34,50,75,46,51,46,54,51,45,50,52,52,52,54,71,75,49,61,65,60,58,21,25,44,78,66,72,50,58,61,70,55,48,70,42,46,46,66,59,56,39,50,26,39,19,72,60,71,74,39,66,54,27,54,32,31,47,55,40,64,90,67,49,38,24,56,26,36,42,34,40,27,26,40,81,77,69,76,46,78,42,74,52,89,65,68,69,88,22,76,61,50,73,51,25,27,29,48,50,102

Sequence (293 aa):
MGFGNFNNASYPSNCDDNNPYDQSQVSNLVSLLENEWPTLACPRNNGTKLWAHEWNKHGTCSESALDQHGYFQANLDLKKKANLLQALKKQDFDFFYFVQQWPGSYCDTKKSCCYPTSGKPAADFGIHGLWPNFNNGSYPSDCDPNNPYDQSQILDLIGCMEAEWPTLSCPSNNGTKFWAHEWNKHGTCFESVLDQRDYFQATLNLKEKVDLLQALKLAGIEPNGTFYKLDNIRDAIKNGIGYTPGITCNVDASGHSQLHEIYLCVDTCVSNFVECSLFPKGRCSSEVEFPSF

Nearest PDB structures (foldseek):
  1iyb-assembly1_B  TM=9.941E-01  e=1.027E-35  Nicotiana glutinosa
  1dix-assembly1_A  TM=9.899E-01  e=1.459E-33  Solanum lycopersicum
  1j1f-assembly1_A  TM=9.103E-01  e=1.697E-18  Momordica charantia
  1ucg-assembly2_B  TM=9.003E-01  e=4.155E-18  Momordica charantia
  1iqq-assembly1_A  TM=8.106E-01  e=8.161E-15  Pyrus pyrifolia

pLDDT: mean 88.57, std 14.55, range [29.64, 98.88]

InterPro domains:
  IPR001568 Ribonuclease T2-like [PF00445] (7-91)
  IPR001568 Ribonuclease T2-like [PF00445] (93-276)
  IPR001568 Ribonuclease T2-like [PTHR11240] (90-285)
  IPR018188 Ribonuclease T2, His active site 1 [PS00530] (125-132)
  IPR033130 Ribonuclease T2, His active site 2 [PS00531] (50-61)
  IPR033130 Ribonuclease T2, His active site 2 [PS00531] (178-189)
  IPR033697 Ribonuclease T2, eukaryotic [cd01061] (93-290)
  IPR036430 Ribonuclease T2-like superfamily [G3DSA:3.90.730.10] (4-90)
  IPR036430 Ribonuclease T2-like superfamily [G3DSA:3.90.730.10] (91-293)
  IPR036430 Ribonuclease T2-like superfamily [SSF55895] (7-92)
  IPR036430 Ribonuclease T2-like superfamily [SSF55895] (91-292)

Mean predicted aligned error: 9.14 Å